Protein AF-A0A7C2UUU9-F1 (afdb_monomer)

Foldseek 3Di:
DQDPDDLVRLLVLLQVLLVLLLVQLLVDDDLLLVLDDPQLVVLLVVQLVLLVVVLVCVVVVNDDPVVSLVVNVPRPCLQVNLLLLLLLLQLQLLAPDDPPVLSSVLCSQLVVLSSVCSVPVDLVSLLVSLVSSCVSVVNGDSVSNSVLSVQQSVLQVVVVVVPGSLSVQQPDAADVVQLVSSLSSYDPPDPLSSSVSSLSSCLQDQDSSHRPSNNNCNSVLNQLVRQANQDPLLLLLSVQLSSLSNVVVDVVSVVVSCCLRPHAAAEAESVRSSVSSRVSLSPDSGSSSSSSSSNVCSVVVVPPCLVVGSSNVRRHRGDRYDYDPD

pLDDT: mean 90.89, std 9.15, range [35.12, 98.06]

Secondary structure (DSSP, 8-state):
------HHHHHHHHHHHHHHHHHHHHHPPPGGGGG--HHHHHHHHHHHHHHHHHHHHHHTTSS-HHHHHHHHHTSTTHHHHHHHHHHHHHHHHT-SS--HHHHHHHHHHTHHHHHHHHHS--HHHHHHHHHHHHHH-TTS-HHHHHHHHHHHHHHHHHHHTTT-HHHHHHH--SHHHHHHHHHTTS-SS-HHHHHHHHHHHHHHHSSTTS----HHHHHTTGGGG------HHHHHHHHHTTGGGGGTTSHHHHHHHHHHHHSSSEEEEHHHHHHHHHHHHTTSS-HHHHHHHHHHHHHHTSSSGGGGSTTHHHHTS--SEEEE--

Sequence (326 aa):
MPSTASVGELRSMGEEALRALTMHGRLVTEPVFKTLNNDLAGTVSRLKSFYVNFSERYRRGVVTFGEGLRDYLNINGVENLARYLTLTASILSSIEVVRVVKFYEAIDSVRDYMIQFMNNPTKDNGVKLAEAFVNNYPEAQFKHVNEAVKNYALSLRAVARRGGLAKELAVIRDYFNLENFIRGFMVPYSTGHRNKSVRIMIRWIAHESGAPLALKVMLRGQNRLYIPIGDMYTASAVIRSGAFLVLIDDDRVKSLYVNLTSRGNVELSYDEARVLAIKTIKRSSDPIAAEKGAYDVGFNCSLNRCVECPIGDYCSRFTSFTISLS

Radius of gyration: 20.88 Å; Cα contacts (8 Å, |Δi|>4): 509; chains: 1; bounding box: 48×50×53 Å

Mean predicted aligned error: 4.96 Å

Solvent-accessible surface area (backbone atoms only — not comparable to full-atom values): 16678 Å² total; per-residue (Å²): 118,79,77,85,67,49,73,68,54,43,27,51,52,3,48,49,30,42,47,48,26,25,58,49,14,51,71,51,72,61,70,76,63,75,48,46,54,72,67,48,43,52,25,37,55,50,37,36,55,47,47,58,56,46,52,54,37,40,75,69,67,74,44,55,72,68,58,49,50,52,56,55,73,65,40,71,50,44,51,59,43,43,50,49,56,49,48,54,34,10,46,54,21,45,36,91,81,76,55,67,69,56,50,49,53,20,49,40,77,34,37,67,46,52,53,54,22,75,76,47,67,42,73,68,44,33,46,52,36,23,51,53,36,26,75,56,34,72,92,43,53,51,70,43,32,32,50,12,44,49,43,32,41,54,40,49,58,63,34,52,78,76,64,29,59,38,51,58,42,26,67,35,62,43,62,68,61,44,48,56,56,53,47,60,32,36,54,84,58,58,68,65,43,32,51,47,28,44,51,52,45,44,50,41,26,43,31,77,64,37,35,54,42,23,44,35,22,45,77,66,59,40,46,66,72,54,73,60,83,30,47,74,34,24,16,48,29,28,53,14,25,37,20,46,29,59,46,47,88,41,66,70,43,43,50,49,52,49,41,56,56,72,48,64,77,38,81,38,45,42,68,59,41,19,52,48,26,33,58,39,31,59,71,45,95,43,23,58,27,20,43,46,16,20,32,51,47,20,63,75,36,69,75,88,36,28,88,77,30,99,48,37,98,24,47,67,71,44,72,47,59,46,77,39,90,113

Nearest PDB structures (foldseek):
  1p7m-assembly1_A  TM=4.801E-01  e=7.571E+00  Escherichia coli

Structure (mmCIF, N/CA/C/O backbone):
data_AF-A0A7C2UUU9-F1
#
_entry.id   AF-A0A7C2UUU9-F1
#
loop_
_a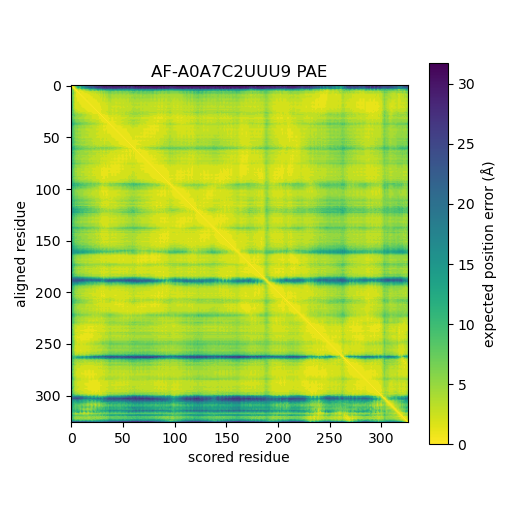tom_site.group_PDB
_atom_site.id
_atom_site.type_symbol
_atom_site.label_atom_id
_atom_site.label_alt_id
_atom_site.label_comp_id
_atom_site.label_asym_id
_atom_site.label_entity_id
_atom_site.label_seq_id
_atom_site.pdbx_PDB_ins_code
_atom_site.Cartn_x
_atom_site.Cartn_y
_atom_site.Cartn_z
_atom_site.occupancy
_atom_site.B_iso_or_equiv
_atom_site.auth_seq_id
_atom_site.auth_comp_id
_atom_site.auth_asym_id
_atom_site.auth_atom_id
_atom_site.pdbx_PDB_model_num
ATOM 1 N N . MET A 1 1 ? -25.737 -4.125 30.925 1.00 35.12 1 MET A N 1
ATOM 2 C CA . MET A 1 1 ? -25.275 -5.223 31.804 1.00 35.12 1 MET A CA 1
ATOM 3 C C . MET A 1 1 ? -23.797 -5.424 31.517 1.00 35.12 1 MET A C 1
ATOM 5 O O . MET A 1 1 ? -23.482 -5.551 30.338 1.00 35.12 1 MET A O 1
ATOM 9 N N . PRO A 1 2 ? -22.889 -5.378 32.508 1.00 47.66 2 PRO A N 1
ATOM 10 C CA . PRO A 1 2 ? -21.488 -5.692 32.247 1.00 47.66 2 PRO A CA 1
ATOM 11 C C . PRO A 1 2 ? -21.425 -7.159 31.816 1.00 47.66 2 PRO A C 1
ATOM 13 O O . PRO A 1 2 ? -22.022 -8.018 32.464 1.00 47.66 2 PRO A O 1
ATOM 16 N N . SER A 1 3 ? -20.813 -7.431 30.666 1.00 54.44 3 SER A N 1
ATOM 17 C CA . SER A 1 3 ? -20.797 -8.785 30.116 1.00 54.44 3 SER A CA 1
ATOM 18 C C . SER A 1 3 ? -19.994 -9.705 31.040 1.00 54.44 3 SER A C 1
ATOM 20 O O . SER A 1 3 ? -18.884 -9.370 31.448 1.00 54.44 3 SER A O 1
ATOM 22 N N . THR A 1 4 ? -20.566 -10.865 31.351 1.00 67.31 4 THR A N 1
ATOM 23 C CA . THR A 1 4 ? -19.971 -11.948 32.150 1.00 67.31 4 THR A CA 1
ATOM 24 C C . THR A 1 4 ? -18.904 -12.737 31.388 1.00 67.31 4 THR A C 1
ATOM 26 O O . THR A 1 4 ? -18.479 -13.787 31.861 1.00 67.31 4 THR A O 1
ATOM 29 N N . ALA A 1 5 ? -18.496 -12.271 30.203 1.00 79.00 5 ALA A N 1
ATOM 30 C CA . ALA A 1 5 ? -17.510 -12.951 29.382 1.00 79.00 5 ALA A CA 1
ATOM 31 C C . ALA A 1 5 ? -16.152 -12.988 30.093 1.00 79.00 5 ALA A C 1
ATOM 33 O O . ALA A 1 5 ? -15.599 -11.966 30.509 1.00 79.00 5 ALA A O 1
ATOM 34 N N . SER A 1 6 ? -15.605 -14.188 30.203 1.00 89.31 6 SER A N 1
ATOM 35 C CA . SER A 1 6 ? -14.239 -14.429 30.635 1.00 89.31 6 SER A CA 1
ATOM 36 C C . SER A 1 6 ? -13.235 -13.763 29.687 1.00 89.31 6 SER A C 1
ATOM 38 O O . SER A 1 6 ? -13.501 -13.519 28.508 1.00 89.31 6 SER A O 1
ATOM 40 N N . VAL A 1 7 ? -12.018 -13.527 30.182 1.00 89.56 7 VAL A N 1
ATOM 41 C CA . VAL A 1 7 ? -10.903 -13.012 29.364 1.00 89.56 7 VAL A CA 1
ATOM 42 C C . VAL A 1 7 ? -10.659 -13.893 28.129 1.00 89.56 7 VAL A C 1
ATOM 44 O O . VAL A 1 7 ? -10.339 -13.379 27.059 1.00 89.56 7 VAL A O 1
ATOM 47 N N . GLY A 1 8 ? -10.840 -15.213 28.259 1.00 92.31 8 GLY A N 1
ATOM 48 C CA . GLY A 1 8 ? -10.712 -16.159 27.148 1.00 92.31 8 GLY A CA 1
ATOM 49 C C . GLY A 1 8 ? -11.752 -15.933 26.050 1.00 92.31 8 GLY A C 1
ATOM 50 O O . GLY A 1 8 ? -11.388 -15.851 24.878 1.00 92.31 8 GLY A O 1
ATOM 51 N N . GLU A 1 9 ? -13.020 -15.759 26.425 1.00 93.06 9 GLU A N 1
ATOM 52 C CA . GLU A 1 9 ? -14.110 -15.484 25.479 1.00 93.06 9 GLU A CA 1
ATOM 53 C C . GLU A 1 9 ? -13.911 -14.140 24.770 1.00 93.06 9 GLU A C 1
ATOM 55 O O . GLU A 1 9 ? -14.007 -14.066 23.545 1.00 93.06 9 GLU A O 1
ATOM 60 N N . LEU A 1 10 ? -13.536 -13.092 25.513 1.00 93.56 10 LEU A N 1
ATOM 61 C CA . LEU A 1 10 ? -13.238 -11.777 24.938 1.00 93.56 10 LEU A CA 1
ATOM 62 C C . LEU A 1 10 ? -12.085 -11.834 23.932 1.00 93.56 10 LEU A C 1
ATOM 64 O O . LEU A 1 10 ? -12.176 -11.239 22.855 1.00 93.56 10 LEU A O 1
ATOM 68 N N . ARG A 1 11 ? -11.016 -12.576 24.247 1.00 95.88 11 ARG A N 1
ATOM 69 C CA . ARG A 1 11 ? -9.895 -12.764 23.321 1.00 95.88 11 ARG A CA 1
ATOM 70 C C . ARG A 1 11 ? -10.347 -13.476 22.048 1.00 95.88 11 ARG A C 1
ATOM 72 O O . ARG A 1 11 ? -10.043 -12.986 20.964 1.00 95.88 11 ARG A O 1
ATOM 79 N N . SER A 1 12 ? -11.111 -14.564 22.174 1.00 95.06 12 SER A N 1
ATOM 80 C CA . SER A 1 12 ? -11.651 -15.311 21.026 1.00 95.06 12 SER A CA 1
ATOM 81 C C . SER A 1 12 ? -12.491 -14.411 20.117 1.00 95.06 12 SER A C 1
ATOM 83 O O . SER A 1 12 ? -12.289 -14.381 18.906 1.00 95.06 12 SER A O 1
ATOM 85 N N . MET A 1 13 ? -13.366 -13.587 20.701 1.00 92.62 13 MET A N 1
ATOM 86 C CA . MET A 1 13 ? -14.159 -12.599 19.962 1.00 92.62 13 MET A CA 1
ATOM 87 C C . MET A 1 13 ? -13.278 -11.602 19.192 1.00 92.62 13 MET A C 1
ATOM 89 O O . MET A 1 13 ? -13.573 -11.269 18.043 1.00 92.62 13 MET A O 1
ATOM 93 N N . GLY A 1 14 ? -12.195 -11.121 19.811 1.00 95.56 14 GLY A N 1
ATOM 94 C CA . GLY A 1 14 ? -11.235 -10.230 19.160 1.00 95.56 14 GLY A CA 1
ATOM 95 C 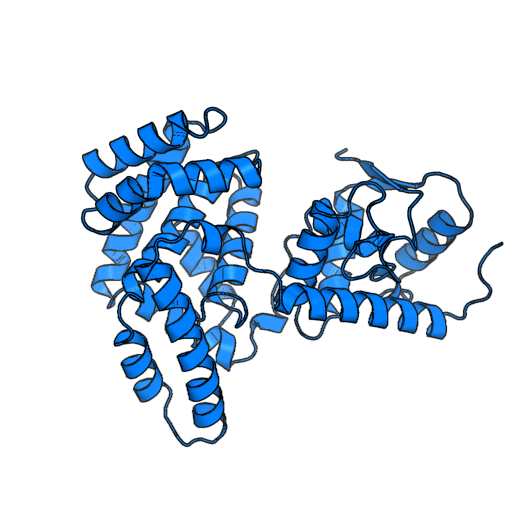C . GLY A 1 14 ? -10.473 -10.901 18.015 1.00 95.56 14 GLY A C 1
ATOM 96 O O . GLY A 1 14 ? -10.286 -10.297 16.957 1.00 95.56 14 GLY A O 1
ATOM 97 N N . GLU A 1 15 ? -10.067 -12.159 18.192 1.00 96.31 15 GLU A N 1
ATOM 98 C CA . GLU A 1 15 ? -9.391 -12.959 17.164 1.00 96.31 15 GLU A CA 1
ATOM 99 C C . GLU A 1 15 ? -10.291 -13.226 15.953 1.00 96.31 15 GLU A C 1
ATOM 101 O O . GLU A 1 15 ? -9.837 -13.123 14.811 1.00 96.31 15 GLU A O 1
ATOM 106 N N . GLU A 1 16 ? -11.569 -13.519 16.184 1.00 95.50 16 GLU A N 1
ATOM 107 C CA . GLU A 1 16 ? -12.566 -13.687 15.129 1.00 95.50 16 GLU A CA 1
ATOM 108 C C . GLU A 1 16 ? -12.791 -12.396 14.336 1.00 95.50 16 GLU A C 1
ATOM 110 O O . GLU A 1 16 ? -12.707 -12.409 13.106 1.00 95.50 16 GLU A O 1
ATOM 115 N N . ALA A 1 17 ? -12.994 -11.266 15.023 1.00 95.06 17 ALA A N 1
ATOM 116 C CA . ALA A 1 17 ? -13.154 -9.963 14.379 1.00 95.06 17 ALA A CA 1
ATOM 117 C C . ALA A 1 17 ? -11.915 -9.590 13.546 1.00 95.06 17 ALA A C 1
ATOM 119 O O . ALA A 1 17 ? -12.023 -9.155 12.396 1.00 95.06 17 ALA A O 1
ATOM 120 N N . LEU A 1 18 ? -10.715 -9.817 14.090 1.00 96.81 18 LEU A N 1
ATOM 121 C CA . LEU A 1 18 ? -9.461 -9.581 13.379 1.00 96.81 18 LEU A CA 1
ATOM 122 C C . LEU A 1 18 ? -9.307 -10.505 12.163 1.00 96.81 18 LEU A C 1
ATOM 124 O O . LEU A 1 18 ? -8.827 -10.072 11.109 1.00 96.81 18 LEU A O 1
ATOM 128 N N . ARG A 1 19 ? -9.735 -11.768 12.269 1.00 96.56 19 ARG A N 1
ATOM 129 C CA . ARG A 1 19 ? -9.758 -12.709 11.143 1.00 96.56 19 ARG A CA 1
ATOM 130 C C . ARG A 1 19 ? -10.728 -12.245 10.059 1.00 96.56 19 ARG A C 1
ATOM 132 O O . ARG A 1 19 ? -10.344 -12.257 8.892 1.00 96.56 19 ARG A O 1
ATOM 139 N N . ALA A 1 20 ? -11.926 -11.791 10.424 1.00 94.88 20 ALA A N 1
ATOM 140 C CA . ALA A 1 20 ? -12.913 -11.255 9.487 1.00 94.88 20 ALA A CA 1
ATOM 141 C C . ALA A 1 20 ? -12.360 -10.045 8.714 1.00 94.88 20 ALA A C 1
ATOM 143 O O . ALA A 1 20 ? -12.389 -10.034 7.482 1.00 94.88 20 ALA A O 1
ATOM 144 N N . LEU A 1 21 ? -11.740 -9.088 9.417 1.00 95.81 21 LEU A N 1
ATOM 145 C CA . LEU A 1 21 ? -11.036 -7.956 8.800 1.00 95.81 21 LEU A CA 1
ATOM 146 C C . LEU A 1 21 ? -9.934 -8.414 7.835 1.00 95.81 21 LEU A C 1
ATOM 148 O O . LEU A 1 21 ? -9.824 -7.907 6.719 1.00 95.81 21 LEU A O 1
ATOM 152 N N . THR A 1 22 ? -9.136 -9.401 8.244 1.00 96.44 22 THR A N 1
ATOM 153 C CA . THR A 1 22 ? -8.050 -9.952 7.420 1.00 96.44 22 THR A CA 1
ATOM 154 C C . THR A 1 22 ? -8.585 -10.600 6.142 1.00 96.44 22 THR A C 1
ATOM 156 O O . THR A 1 22 ? -8.060 -10.345 5.060 1.00 96.44 22 THR A O 1
ATOM 159 N N . MET A 1 23 ? -9.633 -11.423 6.244 1.00 94.94 23 MET A N 1
ATOM 160 C CA . MET A 1 23 ? -10.249 -12.087 5.090 1.00 94.94 23 MET A CA 1
ATOM 161 C C . MET A 1 23 ? -10.846 -11.071 4.117 1.00 94.94 23 MET A C 1
ATOM 163 O O . MET A 1 23 ? -10.568 -11.151 2.921 1.00 94.94 23 MET A O 1
ATOM 167 N N . HIS A 1 24 ? -11.578 -10.073 4.624 1.00 94.38 24 HIS A N 1
ATOM 168 C CA . HIS A 1 24 ? -12.128 -8.995 3.798 1.00 94.38 24 HIS A CA 1
ATOM 169 C C . HIS A 1 24 ? -11.026 -8.229 3.058 1.00 94.38 24 HIS A C 1
ATOM 171 O O . HIS A 1 24 ? -11.071 -8.063 1.840 1.00 94.38 24 HIS A O 1
ATOM 177 N N . GLY A 1 25 ? -9.957 -7.834 3.753 1.00 94.69 25 GLY A N 1
ATOM 178 C CA . GLY A 1 25 ? -8.872 -7.055 3.150 1.00 94.69 25 GLY A CA 1
ATOM 179 C C . GLY A 1 25 ? -8.064 -7.769 2.057 1.00 94.69 25 GLY A C 1
ATOM 180 O O . GLY A 1 25 ? -7.391 -7.105 1.251 1.00 94.69 25 GLY A O 1
ATOM 181 N N . ARG A 1 26 ? -8.148 -9.105 1.968 1.00 93.06 26 ARG A N 1
ATOM 182 C CA . ARG A 1 26 ? -7.619 -9.870 0.824 1.00 93.06 26 ARG A CA 1
ATOM 183 C C . ARG A 1 26 ? -8.408 -9.615 -0.460 1.00 93.06 26 ARG A C 1
ATOM 185 O O . ARG A 1 26 ? -7.805 -9.632 -1.530 1.00 93.06 26 ARG A O 1
ATOM 192 N N . LEU A 1 27 ? -9.706 -9.337 -0.344 1.00 92.31 27 LEU A N 1
ATOM 193 C CA . LEU A 1 27 ? -10.620 -9.068 -1.458 1.00 92.31 27 LEU A CA 1
ATOM 194 C C . LEU A 1 27 ? -10.619 -7.589 -1.870 1.00 92.31 27 LEU A C 1
ATOM 196 O O . LEU A 1 27 ? -10.842 -7.263 -3.036 1.00 92.31 27 LEU A O 1
ATOM 200 N N . VAL A 1 28 ? -10.329 -6.687 -0.928 1.00 91.88 28 VAL A N 1
ATOM 201 C CA . VAL A 1 28 ? -10.306 -5.240 -1.178 1.00 91.88 28 VAL A CA 1
ATOM 202 C C . VAL A 1 28 ? -9.265 -4.885 -2.241 1.00 91.88 28 VAL A C 1
ATOM 204 O O . VAL A 1 28 ? -8.071 -5.169 -2.102 1.00 91.88 28 VAL A O 1
ATOM 207 N N . THR A 1 29 ? -9.706 -4.189 -3.285 1.00 91.38 29 THR A N 1
ATOM 208 C CA . THR A 1 29 ? -8.818 -3.600 -4.292 1.00 91.38 29 THR A CA 1
ATOM 209 C C . THR A 1 29 ? -8.430 -2.188 -3.871 1.00 91.38 29 THR A C 1
ATOM 211 O O . THR A 1 29 ? -9.297 -1.351 -3.631 1.00 91.38 29 THR A O 1
ATOM 214 N N . GLU A 1 30 ? -7.125 -1.917 -3.795 1.00 92.56 30 GLU A N 1
ATOM 215 C CA . GLU A 1 30 ? -6.619 -0.574 -3.485 1.00 92.56 30 GLU A CA 1
ATOM 216 C C . GLU A 1 30 ? -7.073 0.430 -4.552 1.00 92.56 30 GLU A C 1
ATOM 218 O O . GLU A 1 30 ? -6.995 0.111 -5.743 1.00 92.56 30 GLU A O 1
ATOM 223 N N . PRO A 1 31 ? -7.484 1.653 -4.172 1.00 92.44 31 PRO A N 1
ATOM 224 C CA . PRO A 1 31 ? -8.012 2.621 -5.131 1.00 92.44 31 PRO A CA 1
ATOM 225 C C . PRO A 1 31 ? -7.045 2.972 -6.272 1.00 92.44 31 PRO A C 1
ATOM 227 O O . PRO A 1 31 ? -7.497 3.185 -7.391 1.00 92.44 31 PRO A O 1
ATOM 230 N N . VAL A 1 32 ? -5.725 2.942 -6.033 1.00 95.12 32 VAL A N 1
ATOM 231 C CA . VAL A 1 32 ? -4.705 3.185 -7.073 1.00 95.12 32 VAL A CA 1
ATOM 232 C C . VAL A 1 32 ? -4.828 2.237 -8.267 1.00 95.12 32 VAL A C 1
ATOM 234 O O . VAL A 1 32 ? -4.480 2.594 -9.384 1.00 95.12 32 VAL A O 1
ATOM 237 N N . PHE A 1 33 ? -5.325 1.014 -8.063 1.00 95.50 33 PHE A N 1
ATOM 238 C CA . PHE A 1 33 ? -5.465 0.057 -9.159 1.00 95.50 33 PHE A CA 1
ATOM 239 C C . PHE A 1 33 ? -6.680 0.357 -10.041 1.00 95.50 33 PHE A C 1
ATOM 241 O O . PHE A 1 33 ? -6.735 -0.129 -11.166 1.00 95.50 33 PHE A O 1
ATOM 248 N N . LYS A 1 34 ? -7.625 1.178 -9.562 1.00 93.56 34 LYS A N 1
ATOM 249 C CA . LYS A 1 34 ? -8.785 1.636 -10.339 1.00 93.56 34 LYS A CA 1
ATOM 250 C C . LYS A 1 34 ? -8.440 2.783 -11.292 1.00 93.56 34 LYS A C 1
ATOM 252 O O . LYS A 1 34 ? -9.201 3.026 -12.215 1.00 93.56 34 LYS A O 1
ATOM 257 N N . THR A 1 35 ? -7.302 3.451 -11.091 1.00 94.38 35 THR A N 1
ATOM 258 C CA . THR A 1 35 ? -6.826 4.551 -11.949 1.00 94.38 35 THR A CA 1
ATOM 259 C C . THR A 1 35 ? -5.900 4.064 -13.068 1.00 94.38 35 THR A C 1
ATOM 261 O O . THR A 1 35 ? -5.357 4.862 -13.830 1.00 94.38 35 THR A O 1
ATOM 264 N N . LEU A 1 36 ? -5.654 2.753 -13.162 1.00 94.31 36 LEU A N 1
ATOM 265 C CA . LEU A 1 36 ? -4.814 2.172 -14.206 1.00 94.31 36 LEU A CA 1
ATOM 266 C C . LEU A 1 36 ? -5.563 2.118 -15.538 1.00 94.31 36 LEU A C 1
ATOM 268 O O . LEU A 1 36 ? -6.742 1.779 -15.585 1.00 94.31 36 LEU A O 1
ATOM 272 N N . ASN A 1 37 ? -4.851 2.367 -16.639 1.00 92.81 37 ASN A N 1
ATOM 273 C CA . ASN A 1 37 ? -5.372 2.036 -17.963 1.00 92.81 37 ASN A CA 1
ATOM 274 C C . ASN A 1 37 ? -5.427 0.506 -18.157 1.00 92.81 37 ASN A C 1
ATOM 276 O O . ASN A 1 37 ? -4.817 -0.256 -17.398 1.00 92.81 37 ASN A O 1
ATOM 280 N N . ASN A 1 38 ? -6.121 0.052 -19.204 1.00 92.94 38 ASN A N 1
ATOM 281 C CA . ASN A 1 38 ? -6.319 -1.377 -19.479 1.00 92.94 38 ASN A CA 1
ATOM 282 C C . ASN A 1 38 ? -4.998 -2.165 -19.565 1.00 92.94 38 ASN A C 1
ATOM 284 O O . ASN A 1 38 ? -4.915 -3.285 -19.060 1.00 92.94 38 ASN A O 1
ATOM 288 N N . ASP A 1 39 ? -3.946 -1.570 -20.132 1.00 93.75 39 ASP A N 1
ATOM 289 C CA . ASP A 1 39 ? -2.639 -2.220 -20.273 1.00 93.75 39 ASP A CA 1
ATOM 290 C C . ASP A 1 39 ? -1.953 -2.465 -18.922 1.00 93.75 39 ASP A C 1
ATOM 292 O O . ASP A 1 39 ? -1.453 -3.566 -18.650 1.00 93.75 39 ASP A O 1
ATOM 296 N N . LEU A 1 40 ? -1.933 -1.456 -18.044 1.00 95.19 40 LEU A N 1
ATOM 297 C CA . LEU A 1 40 ? -1.352 -1.578 -16.707 1.00 95.19 40 LEU A CA 1
ATOM 298 C C . LEU A 1 40 ? -2.223 -2.445 -15.793 1.00 95.19 40 LEU A C 1
ATOM 300 O O . LEU A 1 40 ? -1.682 -3.249 -15.033 1.00 95.19 40 LEU A O 1
ATOM 304 N N . ALA A 1 41 ? -3.550 -2.365 -15.907 1.00 95.56 41 ALA A N 1
ATOM 305 C CA . ALA A 1 41 ? -4.463 -3.262 -15.204 1.00 95.56 41 ALA A CA 1
ATOM 306 C C . ALA A 1 41 ? -4.227 -4.730 -15.613 1.00 95.56 41 ALA A C 1
ATOM 308 O O . ALA A 1 41 ? -4.071 -5.604 -14.757 1.00 95.56 41 ALA A O 1
ATOM 309 N N . GLY A 1 42 ? -4.078 -4.999 -16.916 1.00 96.94 42 GLY A N 1
ATOM 310 C CA . GLY A 1 42 ? -3.695 -6.316 -17.430 1.00 96.94 42 GLY A CA 1
ATOM 311 C C . GLY A 1 42 ? -2.319 -6.773 -16.930 1.00 96.94 42 GLY A C 1
ATOM 312 O O . GLY A 1 42 ? -2.120 -7.953 -16.634 1.00 96.94 42 GLY A O 1
ATOM 313 N N . THR A 1 43 ? -1.379 -5.841 -16.758 1.00 97.62 43 THR A N 1
ATOM 314 C CA . THR A 1 43 ? -0.057 -6.117 -16.172 1.00 97.62 43 THR A CA 1
ATOM 315 C C . THR A 1 43 ? -0.163 -6.584 -14.719 1.00 97.62 43 THR A C 1
ATOM 317 O O . THR A 1 43 ? 0.492 -7.561 -14.356 1.00 97.62 43 THR A O 1
ATOM 320 N N . VAL A 1 44 ? -1.016 -5.959 -13.898 1.00 97.44 44 VAL A N 1
ATOM 321 C CA . VAL A 1 44 ? -1.266 -6.399 -12.511 1.00 97.44 44 VAL A CA 1
ATOM 322 C C . VAL A 1 44 ? -1.766 -7.847 -12.481 1.00 97.44 44 VAL A C 1
ATOM 324 O O . VAL A 1 44 ? -1.236 -8.661 -11.724 1.00 97.44 44 VAL A O 1
ATOM 327 N N . SER A 1 45 ? -2.733 -8.202 -13.332 1.00 96.06 45 SER A N 1
ATOM 328 C CA . SER A 1 45 ? -3.273 -9.570 -13.407 1.00 96.06 45 SER A CA 1
ATOM 329 C C . SER A 1 45 ? -2.216 -10.603 -13.815 1.00 96.06 45 SER A C 1
ATOM 331 O O . SER A 1 45 ? -2.136 -11.684 -13.220 1.00 96.06 45 SER A O 1
ATOM 333 N N . ARG A 1 46 ? -1.351 -10.258 -14.781 1.00 97.00 46 ARG A N 1
ATOM 334 C CA . ARG A 1 46 ? -0.209 -11.099 -15.179 1.00 97.00 46 ARG A CA 1
ATOM 335 C C . ARG A 1 46 ? 0.775 -11.295 -14.027 1.00 97.00 46 ARG A C 1
ATOM 337 O O . ARG A 1 46 ? 1.188 -12.423 -13.776 1.00 97.00 46 ARG A O 1
ATOM 344 N N . LEU A 1 47 ? 1.102 -10.232 -13.290 1.00 97.62 47 LEU A N 1
ATOM 345 C CA . LEU A 1 47 ? 2.013 -10.292 -12.143 1.00 97.62 47 LEU A CA 1
ATOM 346 C C . LEU A 1 47 ? 1.473 -11.140 -10.993 1.00 97.62 47 LEU A C 1
ATOM 348 O O . LEU A 1 47 ? 2.229 -11.910 -10.405 1.00 97.62 47 LEU A O 1
ATOM 352 N N . LYS A 1 48 ? 0.176 -11.033 -10.684 1.00 96.06 48 LYS A N 1
ATOM 353 C CA . LYS A 1 48 ? -0.477 -11.888 -9.681 1.00 96.06 48 LYS A CA 1
ATOM 354 C C . LYS A 1 48 ? -0.363 -13.363 -10.060 1.00 96.06 48 LYS A C 1
ATOM 356 O O . LYS A 1 48 ? 0.104 -14.167 -9.257 1.00 96.06 48 LYS A O 1
ATOM 361 N N . SER A 1 49 ? -0.719 -13.694 -11.301 1.00 96.06 49 SER A N 1
ATOM 362 C CA . SER A 1 49 ? -0.654 -15.066 -11.824 1.00 96.06 49 SER A CA 1
ATOM 363 C C . SER A 1 49 ? 0.777 -15.610 -11.810 1.00 96.06 49 SER A C 1
ATOM 365 O O . SER A 1 49 ? 1.023 -16.720 -11.336 1.00 96.06 49 SER A O 1
ATOM 367 N N . PHE A 1 50 ? 1.733 -14.792 -12.259 1.00 97.62 50 PHE A N 1
ATOM 368 C CA . PHE A 1 50 ? 3.156 -15.102 -12.195 1.00 97.62 50 PHE A CA 1
ATOM 369 C C . PHE A 1 50 ? 3.607 -15.380 -10.758 1.00 97.62 50 PHE A C 1
ATOM 371 O O . PHE A 1 50 ? 4.206 -16.420 -10.506 1.00 97.62 50 PHE A O 1
ATOM 378 N N . TYR A 1 51 ? 3.308 -14.487 -9.810 1.00 97.06 51 TYR A N 1
ATOM 379 C CA . TYR A 1 51 ? 3.787 -14.608 -8.434 1.00 97.06 51 TYR A CA 1
ATOM 380 C C . TYR A 1 51 ? 3.265 -15.872 -7.745 1.00 97.06 51 TYR A C 1
ATOM 382 O O . TYR A 1 51 ? 4.033 -16.552 -7.061 1.00 97.06 51 TYR A O 1
ATOM 390 N N . VAL A 1 52 ? 1.991 -16.222 -7.946 1.00 95.19 52 VAL A N 1
ATOM 391 C CA . VAL A 1 52 ? 1.411 -17.457 -7.395 1.00 95.19 52 VAL A CA 1
ATOM 392 C C . VAL A 1 52 ? 2.189 -18.677 -7.898 1.00 95.19 52 VAL A C 1
ATOM 394 O O . VAL A 1 52 ? 2.718 -19.433 -7.083 1.00 95.19 52 VAL A O 1
ATOM 397 N N . ASN A 1 53 ? 2.364 -18.812 -9.218 1.00 95.94 53 ASN A N 1
ATOM 398 C CA . ASN A 1 53 ? 3.092 -19.938 -9.810 1.00 95.94 53 ASN A CA 1
ATOM 399 C C . ASN A 1 53 ? 4.576 -19.963 -9.403 1.00 95.94 53 ASN A C 1
ATOM 401 O O . ASN A 1 53 ? 5.107 -20.995 -8.986 1.00 95.94 53 ASN A O 1
ATOM 405 N N . PHE A 1 54 ? 5.247 -18.814 -9.495 1.00 97.25 54 PHE A N 1
ATOM 406 C CA . PHE A 1 54 ? 6.661 -18.679 -9.173 1.00 97.25 54 PHE A CA 1
ATOM 407 C C . PHE A 1 54 ? 6.933 -18.991 -7.702 1.00 97.25 54 PHE A C 1
ATOM 409 O O . PHE A 1 54 ? 7.839 -19.766 -7.404 1.00 97.25 54 PHE A O 1
ATOM 416 N N . SER A 1 55 ? 6.147 -18.435 -6.775 1.00 96.31 55 SER A N 1
ATOM 417 C CA . SER A 1 55 ? 6.364 -18.634 -5.339 1.00 96.31 55 SER A CA 1
ATOM 418 C C . SER A 1 55 ? 6.207 -20.098 -4.923 1.00 96.31 55 SER A C 1
ATOM 420 O O . SER A 1 55 ? 6.977 -20.581 -4.094 1.00 96.31 55 SER A O 1
ATOM 422 N N . GLU A 1 56 ? 5.267 -20.831 -5.522 1.00 96.00 56 GLU A N 1
ATOM 423 C CA . GLU A 1 56 ? 5.090 -22.262 -5.283 1.00 96.00 56 GLU A CA 1
ATOM 424 C C . GLU A 1 56 ? 6.285 -23.076 -5.792 1.00 96.00 56 GLU A C 1
ATOM 426 O O . GLU A 1 56 ? 6.882 -23.846 -5.035 1.00 96.00 56 GLU A O 1
ATOM 431 N N . ARG A 1 57 ? 6.684 -22.870 -7.053 1.00 97.06 57 ARG A N 1
ATOM 432 C CA . ARG A 1 57 ? 7.828 -23.571 -7.655 1.00 97.06 57 ARG A CA 1
ATOM 433 C C . ARG A 1 57 ? 9.136 -23.249 -6.934 1.00 97.06 57 ARG A C 1
ATOM 435 O O . ARG A 1 57 ? 9.939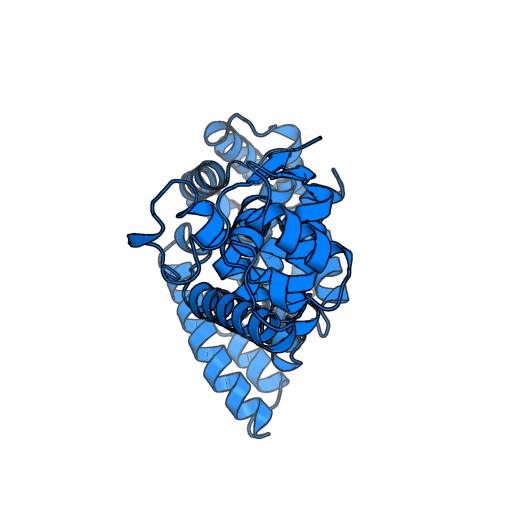 -24.151 -6.706 1.00 97.06 57 ARG A O 1
ATOM 442 N N . TYR A 1 58 ? 9.326 -21.994 -6.529 1.00 96.88 58 TYR A N 1
ATOM 443 C CA . TYR A 1 58 ? 10.494 -21.544 -5.773 1.00 96.88 58 TYR A CA 1
ATOM 444 C C . TYR A 1 58 ? 10.579 -22.232 -4.405 1.00 96.88 58 TYR A C 1
ATOM 446 O O . TYR A 1 58 ? 11.631 -22.754 -4.046 1.00 96.88 58 TYR A O 1
ATOM 454 N N . ARG A 1 59 ? 9.466 -22.311 -3.657 1.00 94.88 59 ARG A N 1
ATOM 455 C CA . ARG A 1 59 ? 9.421 -23.016 -2.360 1.00 94.88 59 ARG A CA 1
ATOM 456 C C . ARG A 1 59 ? 9.713 -24.512 -2.489 1.00 94.88 59 ARG A C 1
ATOM 458 O O . ARG A 1 59 ? 10.289 -25.087 -1.574 1.00 94.88 59 ARG A O 1
ATOM 465 N N . ARG A 1 60 ? 9.341 -25.129 -3.615 1.00 95.94 60 ARG A N 1
ATOM 466 C CA . ARG A 1 60 ? 9.634 -26.539 -3.929 1.00 95.94 60 ARG A CA 1
ATOM 467 C C . ARG A 1 60 ? 11.050 -26.769 -4.477 1.00 95.94 60 ARG A C 1
ATOM 469 O O . ARG A 1 60 ? 11.384 -27.902 -4.797 1.00 95.94 60 ARG A O 1
ATOM 476 N N . GLY A 1 61 ? 11.865 -25.721 -4.631 1.00 94.75 61 GLY A N 1
ATOM 477 C CA . GLY A 1 61 ? 13.213 -25.822 -5.203 1.00 94.75 61 GLY A CA 1
ATOM 478 C C . GLY A 1 61 ? 13.244 -26.127 -6.706 1.00 94.75 61 GLY A C 1
ATOM 479 O O . GLY A 1 61 ? 14.293 -26.474 -7.233 1.00 94.75 61 GLY A O 1
ATOM 480 N N . VAL A 1 62 ? 12.109 -25.996 -7.401 1.00 96.50 62 VAL A N 1
ATOM 481 C CA . VAL A 1 62 ? 11.966 -26.308 -8.837 1.00 96.50 62 VAL A CA 1
ATOM 482 C C . VAL A 1 62 ? 12.544 -25.201 -9.720 1.00 96.50 62 VAL A C 1
ATOM 484 O O . VAL A 1 62 ? 12.913 -25.452 -10.862 1.00 96.50 62 VAL A O 1
ATOM 487 N N . VAL A 1 63 ? 12.591 -23.968 -9.212 1.00 96.88 63 VAL A N 1
ATOM 488 C CA . VAL A 1 63 ? 13.168 -22.807 -9.901 1.00 96.88 63 VAL A CA 1
ATOM 489 C C . VAL A 1 63 ? 14.010 -21.990 -8.937 1.00 96.88 63 VAL A C 1
ATOM 491 O O . VAL A 1 63 ? 13.682 -21.846 -7.756 1.00 96.88 63 VAL A O 1
ATOM 494 N N . THR A 1 64 ? 15.080 -21.402 -9.452 1.00 97.56 64 THR A N 1
ATOM 495 C CA . THR A 1 64 ? 15.901 -20.437 -8.727 1.00 97.56 64 THR A CA 1
ATOM 496 C C . THR A 1 64 ? 15.240 -19.058 -8.713 1.00 97.56 64 THR A C 1
ATOM 498 O O . THR A 1 64 ? 14.394 -18.719 -9.543 1.00 97.56 64 THR A O 1
ATOM 501 N N . PHE A 1 65 ? 15.676 -18.195 -7.790 1.00 97.19 65 PHE A N 1
ATOM 502 C CA . PHE A 1 65 ? 15.244 -16.795 -7.807 1.00 97.19 65 PHE A CA 1
ATOM 503 C C . PHE A 1 65 ? 15.696 -16.068 -9.085 1.00 97.19 65 PHE A C 1
ATOM 505 O O . PHE A 1 65 ? 15.003 -15.173 -9.554 1.00 97.19 65 PHE A O 1
ATOM 512 N N . GLY A 1 66 ? 16.860 -16.428 -9.640 1.00 97.62 66 GLY A N 1
ATOM 513 C CA . GLY A 1 66 ? 17.396 -15.796 -10.848 1.00 97.62 66 GLY A CA 1
ATOM 514 C C . GLY A 1 66 ? 16.537 -16.063 -12.084 1.00 97.62 66 GLY A C 1
ATOM 515 O O . GLY A 1 66 ? 16.284 -15.137 -12.852 1.00 97.62 66 GLY A O 1
ATOM 516 N N . GLU A 1 67 ? 16.052 -17.296 -12.241 1.00 97.12 67 GLU A N 1
ATOM 517 C CA . GLU A 1 67 ? 15.109 -17.669 -13.305 1.00 97.12 67 GLU A CA 1
ATOM 518 C C . GLU A 1 67 ? 13.786 -16.920 -13.145 1.00 97.12 67 GLU A C 1
ATOM 520 O O . GLU A 1 67 ? 13.368 -16.220 -14.062 1.00 97.12 67 GLU A O 1
ATOM 525 N N . GLY A 1 68 ? 13.196 -16.943 -11.945 1.00 97.38 68 GLY A N 1
ATOM 526 C CA . GLY A 1 68 ? 11.959 -16.206 -11.686 1.00 97.38 68 GLY A CA 1
ATOM 527 C C . GLY A 1 68 ? 12.093 -14.696 -11.877 1.00 97.38 68 GLY A C 1
ATOM 528 O O . GLY A 1 68 ? 11.190 -14.062 -12.411 1.00 97.38 68 GLY A O 1
ATOM 529 N N . LEU A 1 69 ? 13.229 -14.097 -11.500 1.00 97.81 69 LEU A N 1
ATOM 530 C CA . LEU A 1 69 ? 13.480 -12.676 -11.749 1.00 97.81 69 LEU A CA 1
ATOM 531 C C . LEU A 1 69 ? 13.511 -12.370 -13.251 1.00 97.81 69 LEU A C 1
ATOM 533 O O . LEU A 1 69 ? 12.990 -11.339 -13.665 1.00 97.81 69 LEU A O 1
ATOM 537 N N . ARG A 1 70 ? 14.113 -13.242 -14.065 1.00 97.56 70 ARG A N 1
ATOM 538 C CA . ARG A 1 70 ? 14.150 -13.068 -15.522 1.00 97.56 70 ARG A CA 1
ATOM 539 C C . ARG A 1 70 ? 12.742 -13.118 -16.113 1.00 97.56 70 ARG A C 1
ATOM 541 O O . ARG A 1 70 ? 12.381 -12.221 -16.867 1.00 97.56 70 ARG A O 1
ATOM 548 N N . ASP A 1 71 ? 11.946 -14.105 -15.714 1.00 97.50 71 ASP A N 1
ATOM 549 C CA . ASP A 1 71 ? 10.560 -14.259 -16.167 1.00 97.50 71 ASP A CA 1
ATOM 550 C C . ASP A 1 71 ? 9.693 -13.067 -15.744 1.00 97.50 71 ASP A C 1
ATOM 552 O O . ASP A 1 71 ? 8.955 -12.515 -16.557 1.00 97.50 71 ASP A O 1
ATOM 556 N N . TYR A 1 72 ? 9.848 -12.606 -14.500 1.00 98.06 72 TYR A N 1
ATOM 557 C CA . TYR A 1 72 ? 9.192 -11.406 -13.984 1.00 98.06 72 TYR A CA 1
ATOM 558 C C . TYR 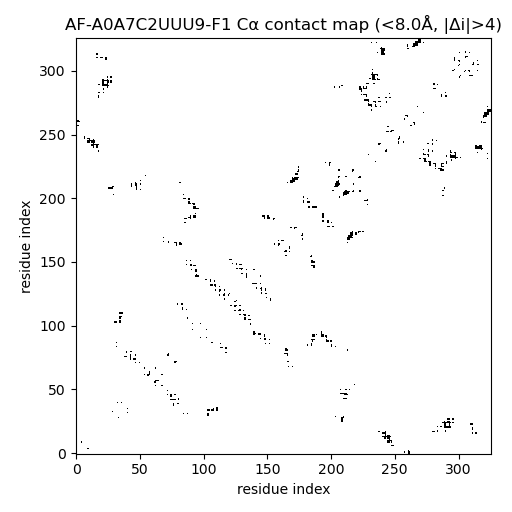A 1 72 ? 9.511 -10.160 -14.817 1.00 98.06 72 TYR A C 1
ATOM 560 O O . TYR A 1 72 ? 8.605 -9.408 -15.171 1.00 98.06 72 TYR A O 1
ATOM 568 N N . LEU A 1 73 ? 10.788 -9.937 -15.147 1.00 97.31 73 LEU A N 1
ATOM 569 C CA . LEU A 1 73 ? 11.211 -8.774 -15.934 1.00 97.31 73 LEU A CA 1
ATOM 570 C C . LEU A 1 73 ? 10.727 -8.834 -17.390 1.00 97.31 73 LEU A C 1
ATOM 572 O O . LEU A 1 73 ? 10.612 -7.788 -18.025 1.00 97.31 73 LEU A O 1
ATOM 576 N N . ASN A 1 74 ? 10.401 -10.025 -17.895 1.00 97.38 74 ASN A N 1
ATOM 577 C CA . ASN A 1 74 ? 9.818 -10.223 -19.222 1.00 97.38 74 ASN A CA 1
ATOM 578 C C . ASN A 1 74 ? 8.293 -10.003 -19.258 1.00 97.38 74 ASN A C 1
ATOM 580 O O . ASN A 1 74 ? 7.698 -10.021 -20.338 1.00 97.38 74 ASN A O 1
ATOM 584 N N . ILE A 1 75 ? 7.633 -9.780 -18.115 1.00 98.00 75 ILE A N 1
ATOM 585 C CA . ILE A 1 75 ? 6.201 -9.462 -18.090 1.00 98.00 75 ILE A CA 1
ATOM 586 C C . ILE A 1 75 ? 5.986 -8.082 -18.710 1.00 98.00 75 ILE A C 1
ATOM 588 O O . ILE A 1 75 ? 6.401 -7.057 -18.165 1.00 98.00 75 ILE A O 1
ATOM 592 N N . ASN A 1 76 ? 5.274 -8.052 -19.839 1.00 96.62 76 ASN A N 1
ATOM 593 C CA . ASN A 1 76 ? 4.964 -6.808 -20.533 1.00 96.62 76 ASN A CA 1
ATOM 594 C C . ASN A 1 76 ? 4.256 -5.813 -19.593 1.00 96.62 76 ASN A C 1
ATOM 596 O O . ASN A 1 76 ? 3.234 -6.148 -18.982 1.00 96.62 76 ASN A O 1
ATOM 600 N N . GLY A 1 77 ? 4.814 -4.602 -19.503 1.00 96.19 77 GLY A N 1
ATOM 601 C CA . GLY A 1 77 ? 4.311 -3.493 -18.694 1.00 96.19 77 GLY A CA 1
ATOM 602 C C . GLY A 1 77 ? 4.849 -3.416 -17.261 1.00 96.19 77 GLY A C 1
ATOM 603 O O . GLY A 1 77 ? 4.544 -2.437 -16.582 1.00 96.19 77 GLY A O 1
ATOM 604 N N . VAL A 1 78 ? 5.655 -4.377 -16.782 1.00 97.75 78 VAL A N 1
ATOM 605 C CA . VAL A 1 78 ? 6.097 -4.426 -15.369 1.00 97.75 78 VAL A CA 1
ATOM 606 C C . VAL A 1 78 ? 6.867 -3.174 -14.929 1.00 97.75 78 VAL A C 1
ATOM 608 O O . VAL A 1 78 ? 6.599 -2.619 -13.864 1.00 97.75 78 VAL A O 1
ATOM 611 N N . GLU A 1 79 ? 7.772 -2.677 -15.774 1.00 97.00 79 GLU A N 1
ATOM 612 C CA . GLU A 1 79 ? 8.535 -1.452 -15.514 1.00 97.00 79 GLU A CA 1
ATOM 613 C C . GLU A 1 79 ? 7.621 -0.220 -15.482 1.00 97.00 79 GLU A C 1
ATOM 615 O O . GLU A 1 79 ? 7.735 0.612 -14.583 1.00 97.00 79 GLU A O 1
ATOM 620 N N . ASN A 1 80 ? 6.668 -0.125 -16.413 1.00 96.44 80 ASN A N 1
ATOM 621 C CA . ASN A 1 80 ? 5.728 0.996 -16.475 1.00 96.44 80 ASN A CA 1
ATOM 622 C C . ASN A 1 80 ? 4.771 0.999 -15.278 1.00 96.44 80 ASN A C 1
ATOM 624 O O . ASN A 1 80 ? 4.490 2.060 -14.727 1.00 96.44 80 ASN A O 1
ATOM 628 N N . LEU A 1 81 ? 4.327 -0.173 -14.819 1.00 97.56 81 LEU A N 1
ATOM 629 C CA . LEU A 1 81 ? 3.522 -0.294 -13.606 1.00 97.56 81 LEU A CA 1
ATOM 630 C C . LEU A 1 81 ? 4.315 0.143 -12.370 1.00 97.56 81 LEU A C 1
ATOM 632 O O . LEU A 1 81 ? 3.808 0.916 -11.557 1.00 97.56 81 LEU A O 1
ATOM 636 N N . ALA A 1 82 ? 5.568 -0.308 -12.241 1.00 97.62 82 ALA A N 1
ATOM 637 C CA . ALA A 1 82 ? 6.438 0.106 -11.145 1.00 97.62 82 ALA A CA 1
ATOM 638 C C . ALA A 1 82 ? 6.642 1.631 -11.140 1.00 97.62 82 ALA A C 1
ATOM 640 O O . ALA A 1 82 ? 6.560 2.270 -10.087 1.00 97.62 82 ALA A O 1
ATOM 641 N N . ARG A 1 83 ? 6.842 2.228 -12.322 1.00 97.06 83 ARG A N 1
ATOM 642 C CA . ARG A 1 83 ? 6.958 3.681 -12.501 1.00 97.06 83 ARG A CA 1
ATOM 643 C C . ARG A 1 83 ? 5.683 4.415 -12.117 1.00 97.06 83 ARG A C 1
ATOM 645 O O . ARG A 1 83 ? 5.796 5.405 -11.397 1.00 97.06 83 ARG A O 1
ATOM 652 N N . TYR A 1 84 ? 4.520 3.916 -12.534 1.00 97.50 84 TYR A N 1
ATOM 653 C CA . TYR A 1 84 ? 3.222 4.534 -12.262 1.00 97.50 84 TYR A CA 1
ATOM 654 C C . TYR A 1 84 ? 2.941 4.562 -10.766 1.00 97.50 84 TYR A C 1
ATO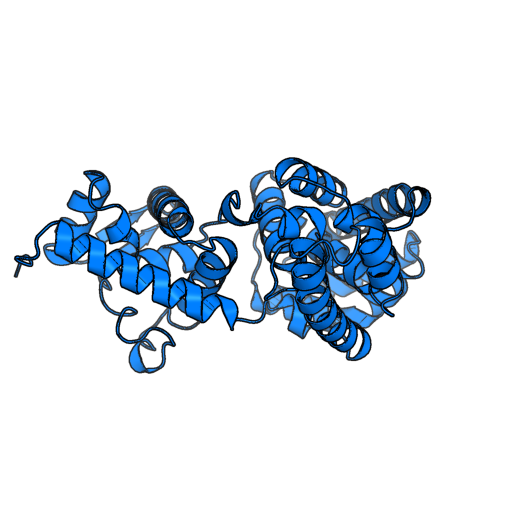M 656 O O . TYR A 1 84 ? 2.764 5.634 -10.197 1.00 97.50 84 TYR A O 1
ATOM 664 N N . LEU A 1 85 ? 3.016 3.403 -10.103 1.00 97.56 85 LEU A N 1
ATOM 665 C CA . LEU A 1 85 ? 2.762 3.301 -8.664 1.00 97.56 85 LEU A CA 1
ATOM 666 C C . LEU A 1 85 ? 3.732 4.171 -7.854 1.00 97.56 85 LEU A C 1
ATOM 668 O O . LEU A 1 85 ? 3.324 4.847 -6.912 1.00 97.56 85 LEU A O 1
ATOM 672 N N . THR A 1 86 ? 5.008 4.211 -8.241 1.00 96.56 86 THR A N 1
ATOM 673 C CA . THR A 1 86 ? 6.009 5.035 -7.549 1.00 96.56 86 THR A CA 1
ATOM 674 C C . THR A 1 86 ? 5.783 6.533 -7.779 1.00 96.56 86 THR A C 1
ATOM 676 O O . THR A 1 86 ? 5.962 7.323 -6.853 1.00 96.56 86 THR A O 1
ATOM 679 N N . LEU A 1 87 ? 5.350 6.942 -8.978 1.00 97.06 87 LEU A N 1
ATOM 680 C CA . LEU A 1 87 ? 4.997 8.333 -9.274 1.00 97.06 87 LEU A CA 1
ATOM 681 C C . LEU A 1 87 ? 3.754 8.763 -8.489 1.00 97.06 87 LEU A C 1
ATOM 683 O O . LEU A 1 87 ? 3.780 9.805 -7.839 1.00 97.06 87 LEU A O 1
ATOM 687 N N . THR A 1 88 ? 2.704 7.937 -8.471 1.00 97.00 88 THR A N 1
ATOM 688 C CA . THR A 1 88 ? 1.499 8.194 -7.671 1.00 97.00 88 THR A CA 1
ATOM 689 C C . THR A 1 88 ? 1.838 8.324 -6.188 1.00 97.00 88 THR A C 1
ATOM 691 O O . THR A 1 88 ? 1.376 9.259 -5.540 1.00 97.00 88 THR A O 1
ATOM 694 N N . ALA A 1 89 ? 2.683 7.441 -5.642 1.00 95.31 89 ALA A N 1
ATOM 695 C CA . ALA A 1 89 ? 3.135 7.530 -4.252 1.00 95.31 89 ALA A CA 1
ATOM 696 C C . ALA A 1 89 ? 3.975 8.792 -3.981 1.00 95.31 89 ALA A C 1
ATOM 698 O O . ALA A 1 89 ? 3.885 9.371 -2.898 1.00 95.31 89 ALA A O 1
ATOM 699 N N . SER A 1 90 ? 4.779 9.230 -4.955 1.00 95.00 90 SER A N 1
ATOM 700 C CA . SER A 1 90 ? 5.565 10.464 -4.863 1.00 95.00 90 SER A CA 1
ATOM 701 C C . SER A 1 90 ? 4.659 11.698 -4.790 1.00 95.00 90 SER A C 1
ATOM 703 O O . SER A 1 90 ? 4.804 12.497 -3.865 1.00 95.00 90 SER A O 1
ATOM 705 N N . ILE A 1 91 ? 3.658 11.804 -5.673 1.00 95.25 91 ILE A N 1
ATOM 706 C CA . ILE A 1 91 ? 2.657 12.887 -5.650 1.00 95.25 91 ILE A CA 1
ATOM 707 C C . ILE A 1 91 ? 1.825 12.830 -4.361 1.00 95.25 91 ILE A C 1
ATOM 709 O O . ILE A 1 91 ? 1.618 13.849 -3.710 1.00 95.25 91 ILE A O 1
ATOM 713 N N . LEU A 1 92 ? 1.401 11.638 -3.930 1.00 93.56 92 LEU A N 1
ATOM 714 C CA . LEU A 1 92 ? 0.681 11.462 -2.666 1.00 93.56 92 LEU A CA 1
ATOM 715 C C . LEU A 1 92 ? 1.481 12.011 -1.475 1.00 93.56 92 LEU A C 1
ATOM 717 O O . LEU A 1 92 ? 0.917 12.649 -0.590 1.00 93.56 92 LEU A O 1
ATOM 721 N N . SER A 1 93 ? 2.803 11.804 -1.476 1.00 92.38 93 SER A N 1
ATOM 722 C CA . SER A 1 93 ? 3.687 12.259 -0.400 1.00 92.38 93 SER A CA 1
ATOM 723 C C . SER A 1 93 ? 3.834 13.778 -0.302 1.00 92.38 93 SER A C 1
ATOM 725 O O . SER A 1 93 ? 4.254 14.265 0.745 1.00 92.38 93 SER A O 1
ATOM 727 N N . SER A 1 94 ? 3.478 14.529 -1.352 1.00 91.50 94 SER A N 1
ATOM 728 C CA . SER A 1 94 ? 3.566 15.994 -1.366 1.00 91.50 94 SER A CA 1
ATOM 729 C C . SER A 1 94 ? 2.307 16.704 -0.864 1.00 91.50 94 SER A C 1
ATOM 731 O O . SER A 1 94 ? 2.272 17.934 -0.853 1.00 91.50 94 SER A O 1
ATOM 733 N N . ILE A 1 95 ? 1.263 15.958 -0.489 1.00 89.62 95 ILE A N 1
ATOM 734 C CA . ILE A 1 95 ? -0.032 16.499 -0.065 1.00 89.62 95 ILE A CA 1
ATOM 735 C C . ILE A 1 95 ? -0.178 16.334 1.449 1.00 89.62 95 ILE A C 1
ATOM 737 O O . ILE A 1 95 ? -0.117 15.225 1.976 1.00 89.62 95 ILE A O 1
ATOM 741 N N . GLU A 1 96 ? -0.407 17.448 2.141 1.00 81.50 96 GLU A N 1
ATOM 742 C CA . GLU A 1 96 ? -0.531 17.494 3.601 1.00 81.50 96 GLU A CA 1
ATOM 743 C C . GLU A 1 96 ? -1.819 16.809 4.085 1.00 81.50 96 GLU A C 1
ATOM 745 O O . GLU A 1 96 ? -1.790 15.868 4.881 1.00 81.50 96 GLU A O 1
ATOM 750 N N . VAL A 1 97 ? -2.964 17.214 3.529 1.00 82.81 97 VAL A N 1
ATOM 751 C CA . VAL A 1 97 ? -4.273 16.635 3.851 1.00 82.81 97 VAL A CA 1
ATOM 752 C C . VAL A 1 97 ? -4.861 15.974 2.610 1.00 82.81 97 VAL A C 1
ATOM 754 O O . VAL A 1 97 ? -5.341 16.629 1.683 1.00 82.81 97 VAL A O 1
ATOM 757 N N . VAL A 1 98 ? -4.821 14.641 2.593 1.00 85.50 98 VAL A N 1
ATOM 758 C CA . VAL A 1 98 ? -5.294 13.837 1.461 1.00 85.50 98 VAL A CA 1
ATOM 759 C C . VAL A 1 98 ? -6.769 13.491 1.631 1.00 85.50 98 VAL A C 1
ATOM 761 O O . VAL A 1 98 ? -7.142 12.696 2.496 1.00 85.50 98 VAL A O 1
ATOM 764 N N . ARG A 1 99 ? -7.602 14.018 0.735 1.00 87.94 99 ARG A N 1
ATOM 765 C CA . ARG A 1 99 ? -8.972 13.553 0.510 1.00 87.94 99 ARG A CA 1
ATOM 766 C C . ARG A 1 99 ? -8.910 12.389 -0.468 1.00 87.94 99 ARG A C 1
ATOM 768 O O . ARG A 1 99 ? -8.809 12.593 -1.671 1.00 87.94 99 ARG A O 1
ATOM 775 N N . VAL A 1 100 ? -8.927 11.171 0.069 1.00 87.56 100 VAL A N 1
ATOM 776 C CA . VAL A 1 100 ? -8.571 9.944 -0.665 1.00 87.56 100 VAL A CA 1
ATOM 777 C C . VAL A 1 100 ? -9.328 9.793 -1.987 1.00 87.56 100 VAL A C 1
ATOM 779 O O . VAL A 1 100 ? -8.687 9.574 -3.008 1.00 87.56 100 VAL A O 1
ATOM 782 N N . VAL A 1 101 ? -10.654 9.964 -1.991 1.00 89.44 101 VAL A N 1
ATOM 783 C CA . VAL A 1 101 ? -11.477 9.851 -3.213 1.00 89.44 101 VAL A CA 1
ATOM 784 C C . VAL A 1 101 ? -11.040 10.873 -4.265 1.00 89.44 101 VAL A C 1
ATOM 786 O O . VAL A 1 101 ? -10.609 10.481 -5.345 1.00 89.44 101 VAL A O 1
ATOM 789 N N . LYS A 1 102 ? -11.015 12.161 -3.897 1.00 93.94 102 LYS A N 1
ATOM 790 C CA . LYS A 1 102 ? -10.577 13.248 -4.783 1.00 93.94 102 LYS A CA 1
ATOM 791 C C . LYS A 1 102 ? -9.158 13.054 -5.317 1.00 93.94 102 LYS A C 1
ATOM 793 O O . LYS A 1 102 ? -8.874 13.398 -6.456 1.00 93.94 102 LYS A O 1
ATOM 798 N N . PHE A 1 103 ? -8.249 12.531 -4.493 1.00 95.38 103 PHE A N 1
ATOM 799 C CA . PHE A 1 103 ? -6.869 12.292 -4.909 1.00 95.38 103 PHE A CA 1
ATOM 800 C C . PHE A 1 103 ? -6.814 11.299 -6.072 1.00 95.38 103 PHE A C 1
ATOM 802 O O . PHE A 1 103 ? -6.149 11.565 -7.069 1.00 95.38 103 PHE A O 1
ATOM 809 N N . TYR A 1 104 ? -7.522 10.173 -5.968 1.00 95.75 104 TYR A N 1
ATOM 810 C CA . TYR A 1 104 ? -7.513 9.169 -7.031 1.00 95.75 104 TYR A CA 1
ATOM 811 C C . TYR A 1 104 ? -8.322 9.592 -8.260 1.00 95.75 104 TYR A C 1
ATOM 813 O O . TYR A 1 104 ? -7.919 9.247 -9.365 1.00 95.75 104 TYR A O 1
ATOM 821 N N . GLU A 1 105 ? -9.384 10.386 -8.098 1.00 95.75 105 GLU A N 1
ATOM 822 C CA . GLU A 1 105 ? -10.067 11.044 -9.224 1.00 95.75 105 GLU A CA 1
ATOM 823 C C . GLU A 1 105 ? -9.106 11.969 -9.982 1.00 95.75 105 GLU A C 1
ATOM 825 O O . GLU A 1 105 ? -8.990 11.875 -11.200 1.00 95.75 105 GLU A O 1
ATOM 830 N N . ALA A 1 106 ? -8.332 12.795 -9.269 1.00 97.06 106 ALA A N 1
ATOM 831 C CA . ALA A 1 106 ? -7.339 13.665 -9.891 1.00 97.06 106 ALA A CA 1
ATOM 832 C C . ALA A 1 106 ? -6.232 12.876 -10.604 1.00 97.06 106 ALA A C 1
ATOM 834 O O . ALA A 1 106 ? -5.831 13.254 -11.702 1.00 97.06 106 ALA A O 1
ATOM 835 N N . ILE A 1 107 ? -5.757 11.773 -10.011 1.00 97.31 107 ILE A N 1
ATOM 836 C CA . ILE A 1 107 ? -4.789 10.862 -10.642 1.00 97.31 107 ILE A CA 1
ATOM 837 C C . ILE A 1 107 ? -5.353 10.249 -11.929 1.00 97.31 107 ILE A C 1
ATOM 839 O O . ILE A 1 107 ? -4.626 10.168 -12.920 1.00 97.31 107 ILE A O 1
ATOM 843 N N . ASP A 1 108 ? -6.621 9.836 -11.935 1.00 95.94 108 ASP A N 1
ATOM 844 C CA . ASP A 1 108 ? -7.268 9.296 -13.132 1.00 95.94 108 ASP A CA 1
ATOM 845 C C . ASP A 1 108 ? -7.385 10.359 -14.238 1.00 95.94 108 ASP A C 1
ATOM 847 O O . ASP A 1 108 ? -6.984 10.108 -15.376 1.00 95.94 108 ASP A O 1
ATOM 851 N N . SER A 1 109 ? -7.792 11.585 -13.886 1.00 95.94 109 SER A N 1
ATOM 852 C CA . SER A 1 109 ? -7.894 12.721 -14.816 1.00 95.94 109 SER A CA 1
ATOM 853 C C . SER A 1 109 ? -6.565 13.118 -15.466 1.00 95.94 109 SER A C 1
ATOM 855 O O . SER A 1 109 ? -6.558 13.661 -16.570 1.00 95.94 109 SER A O 1
ATOM 857 N N . VAL A 1 110 ? -5.426 12.865 -14.810 1.00 96.56 110 VAL A N 1
ATOM 858 C CA . VAL A 1 110 ? -4.087 13.185 -15.348 1.00 96.56 110 VAL A CA 1
ATOM 859 C C . VAL A 1 110 ? -3.294 11.957 -15.785 1.00 96.56 110 VAL A C 1
ATOM 861 O O . VAL A 1 110 ? -2.091 12.053 -16.044 1.00 96.56 110 VAL A O 1
ATOM 864 N N . ARG A 1 111 ? -3.945 10.796 -15.898 1.00 94.00 111 ARG A N 1
ATOM 865 C CA . ARG A 1 111 ? -3.297 9.516 -16.211 1.00 94.00 111 ARG A CA 1
ATOM 866 C C . ARG A 1 111 ? -2.437 9.570 -17.473 1.00 94.00 111 ARG A C 1
ATOM 868 O O . ARG A 1 111 ? -1.311 9.074 -17.463 1.00 94.00 111 ARG A O 1
ATOM 875 N N . ASP A 1 112 ? -2.922 10.206 -18.533 1.00 90.06 112 ASP A N 1
ATOM 876 C CA . ASP A 1 112 ? -2.188 10.282 -19.800 1.00 90.06 112 ASP A CA 1
ATOM 877 C C . ASP A 1 112 ? -0.942 11.174 -19.682 1.00 90.06 112 ASP A C 1
ATOM 879 O O . ASP A 1 112 ? 0.128 10.816 -20.179 1.00 90.06 112 ASP A O 1
ATOM 883 N N . TYR A 1 113 ? -1.026 12.273 -18.920 1.00 93.12 113 TYR A N 1
ATOM 884 C CA . TYR A 1 113 ? 0.136 13.100 -18.577 1.00 93.12 113 TYR A CA 1
ATOM 885 C C . TYR A 1 113 ? 1.154 12.332 -17.732 1.00 93.12 113 TYR A C 1
ATOM 887 O O . TYR A 1 113 ? 2.359 12.461 -17.956 1.00 93.12 113 TYR A O 1
ATOM 895 N N . MET A 1 114 ? 0.697 11.500 -16.788 1.00 95.75 114 MET A N 1
ATOM 896 C CA . MET A 1 114 ? 1.590 10.624 -16.027 1.00 95.75 114 MET A CA 1
ATOM 897 C C . MET A 1 114 ? 2.327 9.659 -16.956 1.00 95.75 114 MET A C 1
ATOM 899 O O . MET A 1 114 ? 3.545 9.531 -16.852 1.00 95.75 114 MET A O 1
ATOM 903 N N . ILE A 1 115 ? 1.624 9.015 -17.893 1.00 91.69 115 ILE A N 1
ATOM 904 C CA . ILE A 1 115 ? 2.227 8.098 -18.873 1.00 91.69 115 ILE A CA 1
ATOM 905 C C . ILE A 1 115 ? 3.247 8.828 -19.754 1.00 91.69 115 ILE A C 1
ATOM 907 O O . ILE A 1 115 ? 4.380 8.361 -19.899 1.00 91.69 115 ILE A O 1
ATOM 911 N N . GLN A 1 116 ? 2.891 10.000 -20.286 1.00 91.81 116 GLN A N 1
ATOM 912 C CA . GLN A 1 116 ? 3.796 10.825 -21.085 1.00 91.81 116 GLN A CA 1
ATOM 913 C C . GLN A 1 116 ? 5.070 11.181 -20.309 1.00 91.81 116 GLN A C 1
ATOM 915 O O . GLN A 1 116 ? 6.181 11.041 -20.826 1.00 91.81 116 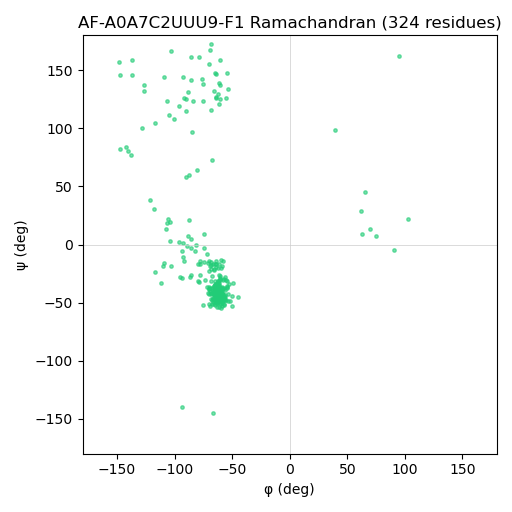GLN A O 1
ATOM 920 N N . PHE A 1 117 ? 4.923 11.604 -19.054 1.00 95.44 117 PHE A N 1
ATOM 921 C CA . PHE A 1 117 ? 6.045 11.969 -18.200 1.00 95.44 117 PHE A CA 1
ATOM 922 C C . PHE A 1 117 ? 6.926 10.767 -17.828 1.00 95.44 117 PHE A C 1
ATOM 924 O O . PHE A 1 117 ? 8.148 10.873 -17.886 1.00 95.44 117 PHE A O 1
ATOM 931 N N . MET A 1 118 ? 6.348 9.607 -17.503 1.00 93.12 118 MET A N 1
ATOM 932 C CA . MET A 1 118 ? 7.115 8.389 -17.195 1.00 93.12 118 MET A CA 1
ATOM 933 C C . MET A 1 118 ? 7.967 7.900 -18.372 1.00 93.12 118 MET A C 1
ATOM 935 O O . MET A 1 118 ? 9.048 7.338 -18.162 1.00 93.12 118 MET A O 1
ATOM 939 N N . ASN A 1 119 ? 7.477 8.105 -19.596 1.00 89.44 119 ASN A N 1
ATOM 940 C CA . ASN A 1 119 ? 8.186 7.754 -20.824 1.00 89.44 119 ASN A CA 1
ATOM 941 C C . ASN A 1 119 ? 9.242 8.802 -21.199 1.00 89.44 119 ASN A C 1
ATOM 943 O O . ASN A 1 119 ? 10.279 8.452 -21.758 1.00 89.44 119 ASN A O 1
ATOM 947 N N . ASN A 1 120 ? 9.006 10.075 -20.866 1.00 90.19 120 ASN A N 1
ATOM 948 C CA . ASN A 1 120 ? 9.922 11.173 -21.153 1.00 90.19 120 ASN A CA 1
ATOM 949 C C . ASN A 1 120 ? 9.995 12.183 -19.983 1.00 90.19 120 ASN A C 1
ATOM 951 O O . ASN A 1 120 ? 9.350 13.240 -20.041 1.00 90.19 120 ASN A O 1
ATOM 955 N N . PRO A 1 121 ? 10.775 11.886 -18.920 1.00 91.25 121 PRO A N 1
ATOM 956 C CA . PRO A 1 121 ? 10.816 12.670 -17.682 1.00 91.25 121 PRO A CA 1
ATOM 957 C C . PRO A 1 121 ? 11.707 13.918 -17.821 1.00 91.25 121 PRO A C 1
ATOM 959 O O . PRO A 1 121 ? 12.767 14.054 -17.190 1.00 91.25 121 PRO A O 1
ATOM 962 N N . THR A 1 122 ? 11.293 14.835 -18.697 1.00 91.06 122 THR A N 1
ATOM 963 C CA . THR A 1 122 ? 11.878 16.173 -18.858 1.00 91.06 122 THR A CA 1
ATOM 964 C C . THR A 1 122 ? 11.263 17.157 -17.869 1.00 91.06 122 THR A C 1
ATOM 966 O O . THR A 1 122 ? 10.180 16.936 -17.325 1.00 91.06 122 THR A O 1
ATOM 969 N N . LYS A 1 123 ? 11.962 18.276 -17.638 1.00 89.62 123 LYS A N 1
ATOM 970 C CA . LYS A 1 123 ? 11.478 19.353 -16.766 1.00 89.62 123 LYS A CA 1
ATOM 971 C C . LYS A 1 123 ? 10.111 19.871 -17.226 1.00 89.62 123 LYS A C 1
ATOM 973 O O . LYS A 1 123 ? 9.222 20.006 -16.394 1.00 89.62 123 LYS A O 1
ATOM 978 N N . ASP A 1 124 ? 9.940 20.098 -18.525 1.00 90.94 124 ASP A N 1
ATOM 979 C CA . ASP A 1 124 ? 8.719 20.692 -19.079 1.00 90.94 124 ASP A CA 1
ATOM 980 C C . ASP A 1 124 ? 7.516 19.752 -18.955 1.00 90.94 124 ASP A C 1
ATOM 982 O O . ASP A 1 124 ? 6.442 20.179 -18.539 1.00 90.94 124 ASP A O 1
ATOM 986 N N . ASN A 1 125 ? 7.701 18.454 -19.225 1.00 92.38 125 ASN A N 1
ATOM 987 C CA . ASN A 1 125 ? 6.645 17.459 -19.010 1.00 92.38 125 ASN A CA 1
ATOM 988 C C . ASN A 1 125 ? 6.292 17.327 -17.523 1.00 92.38 125 ASN A C 1
ATOM 990 O O . ASN A 1 125 ? 5.124 17.161 -17.182 1.00 92.38 125 ASN A O 1
ATOM 994 N N . GLY A 1 126 ? 7.287 17.434 -16.635 1.00 93.94 126 GLY A N 1
ATOM 995 C CA . GLY A 1 126 ? 7.060 17.409 -15.192 1.00 93.94 126 GLY A CA 1
ATOM 996 C C . GLY A 1 126 ? 6.257 18.612 -14.691 1.00 93.94 126 GLY A C 1
ATOM 997 O O . GLY A 1 126 ? 5.353 18.444 -13.876 1.00 93.94 126 GLY A O 1
ATOM 998 N N . VAL A 1 127 ? 6.538 19.810 -15.215 1.00 95.88 127 VAL A N 1
ATOM 999 C CA . VAL A 1 127 ? 5.765 21.026 -14.909 1.00 95.88 127 VAL A CA 1
ATOM 1000 C C . VAL A 1 127 ? 4.319 20.873 -15.376 1.00 95.88 127 VAL A C 1
ATOM 1002 O O . VAL A 1 127 ? 3.417 21.057 -14.566 1.00 95.88 127 VAL A O 1
ATOM 1005 N N . LYS A 1 128 ? 4.098 20.436 -16.623 1.00 95.88 128 LYS A N 1
ATOM 1006 C CA . LYS A 1 128 ? 2.749 20.203 -17.167 1.00 95.88 128 LYS A CA 1
ATOM 1007 C C . LYS A 1 128 ? 1.953 19.187 -16.349 1.00 95.88 128 LYS A C 1
ATOM 1009 O O . LYS A 1 128 ? 0.780 19.414 -16.077 1.00 95.88 128 LYS A O 1
ATOM 1014 N N . LEU A 1 129 ? 2.586 18.089 -15.923 1.00 97.62 129 LEU A N 1
ATOM 1015 C CA . LEU A 1 129 ? 1.949 17.104 -15.045 1.00 97.62 129 LEU A CA 1
ATOM 1016 C C . LEU A 1 129 ? 1.544 17.731 -13.705 1.00 97.62 129 LEU A C 1
ATOM 1018 O O . LEU A 1 129 ? 0.430 17.508 -13.238 1.00 97.62 129 LEU A O 1
ATOM 1022 N N . ALA A 1 130 ? 2.429 18.515 -13.087 1.00 97.31 130 ALA A N 1
ATOM 1023 C CA . ALA A 1 130 ? 2.134 19.165 -11.816 1.00 97.31 130 ALA A CA 1
ATOM 1024 C C . ALA A 1 130 ? 1.003 20.203 -11.939 1.00 97.31 130 ALA A C 1
ATOM 1026 O O . ALA A 1 130 ? 0.124 20.232 -11.082 1.00 97.31 130 ALA A O 1
ATOM 1027 N N . GLU A 1 131 ? 0.993 21.011 -13.004 1.00 97.56 131 GLU A N 1
ATOM 1028 C CA . GLU A 1 131 ? -0.089 21.962 -13.307 1.00 97.56 131 GLU A CA 1
ATOM 1029 C C . GLU A 1 131 ? -1.420 21.233 -13.510 1.00 97.56 131 GLU A C 1
ATOM 1031 O O . GLU A 1 131 ? -2.406 21.545 -12.846 1.00 97.56 131 GLU A O 1
ATOM 1036 N N . ALA A 1 132 ? -1.436 20.208 -14.368 1.00 97.44 132 ALA A N 1
ATOM 1037 C CA . ALA A 1 132 ? -2.630 19.414 -14.631 1.00 97.44 132 ALA A CA 1
ATOM 1038 C C . ALA A 1 132 ? -3.163 18.748 -13.353 1.00 97.44 132 ALA A C 1
ATOM 1040 O O . ALA A 1 132 ? -4.372 18.746 -13.120 1.00 97.44 132 ALA A O 1
ATOM 1041 N N . PHE A 1 133 ? -2.279 18.213 -12.506 1.00 97.75 133 PHE A N 1
ATOM 1042 C CA . PHE A 1 133 ? -2.680 17.585 -11.249 1.00 97.75 133 PHE A CA 1
ATOM 1043 C C . PHE A 1 133 ? -3.303 18.600 -10.286 1.00 97.75 133 PHE A C 1
ATOM 1045 O O . PHE A 1 133 ? -4.391 18.355 -9.775 1.00 97.75 133 PHE A O 1
ATOM 1052 N N . VAL A 1 134 ? -2.664 19.756 -10.071 1.00 97.06 134 VAL A N 1
ATOM 1053 C CA . VAL A 1 134 ? -3.188 20.800 -9.171 1.00 97.06 134 VAL A CA 1
ATOM 1054 C C . VAL A 1 134 ? -4.508 21.380 -9.681 1.00 97.06 134 VAL A C 1
ATOM 1056 O O . VAL A 1 134 ? -5.395 21.648 -8.879 1.00 97.06 134 VAL A O 1
ATOM 1059 N N . ASN A 1 135 ? -4.703 21.482 -10.997 1.00 97.12 135 ASN A N 1
ATOM 1060 C CA . ASN A 1 135 ? -5.992 21.892 -11.562 1.00 97.12 135 ASN A CA 1
ATOM 1061 C C . ASN A 1 135 ? -7.129 20.912 -11.217 1.00 97.12 135 ASN A C 1
ATOM 1063 O O . ASN A 1 135 ? -8.270 21.335 -11.053 1.00 97.12 135 ASN A O 1
ATOM 1067 N N . ASN A 1 136 ? -6.824 19.616 -11.079 1.00 96.44 136 ASN A N 1
ATOM 1068 C CA . ASN A 1 136 ? -7.790 18.580 -10.693 1.00 96.44 136 ASN A CA 1
ATOM 1069 C C . ASN A 1 136 ? -7.847 18.331 -9.172 1.00 96.44 136 ASN A C 1
ATOM 1071 O O . ASN A 1 136 ? -8.786 17.705 -8.686 1.00 96.44 136 ASN A O 1
ATOM 1075 N N . TYR A 1 137 ? -6.870 18.828 -8.410 1.00 95.88 137 TYR A N 1
ATOM 1076 C CA . TYR A 1 137 ? -6.822 18.769 -6.947 1.00 95.88 137 TYR A CA 1
ATOM 1077 C C . TYR A 1 137 ? -6.343 20.128 -6.389 1.00 95.88 137 TYR A C 1
ATOM 1079 O O . TYR A 1 137 ? -5.177 20.263 -6.002 1.00 95.88 137 TYR A O 1
ATOM 1087 N N . PRO A 1 138 ? -7.213 21.159 -6.358 1.00 91.25 138 PRO A N 1
ATOM 1088 C CA . PRO A 1 138 ? -6.819 22.533 -6.020 1.00 91.25 138 PRO A CA 1
ATOM 1089 C C . PRO A 1 138 ? -6.296 22.711 -4.590 1.00 91.25 138 PRO A C 1
ATOM 1091 O O . PRO A 1 138 ? -5.608 23.685 -4.297 1.00 91.25 138 PRO A O 1
ATOM 1094 N N . GLU A 1 139 ? -6.604 21.776 -3.684 1.00 89.75 139 GLU A N 1
ATOM 1095 C CA . GLU A 1 139 ? -6.071 21.773 -2.321 1.00 89.75 139 GLU A CA 1
ATOM 1096 C C . GLU A 1 139 ? -4.562 21.439 -2.261 1.00 89.75 139 GLU A C 1
ATOM 1098 O O . GLU A 1 139 ? 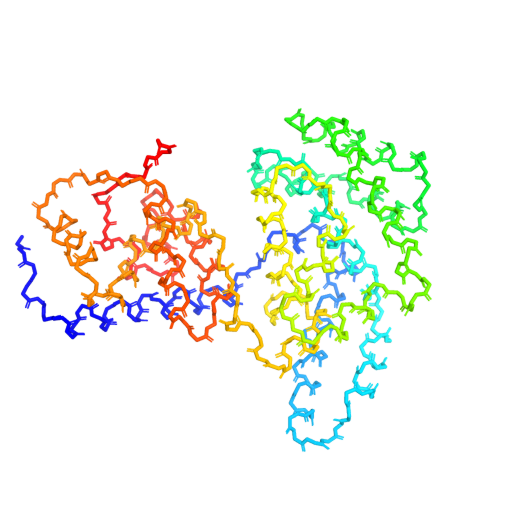-3.928 21.641 -1.224 1.00 89.75 139 GLU A O 1
ATOM 1103 N N . ALA A 1 140 ? -3.966 20.921 -3.343 1.00 91.75 140 ALA A N 1
ATOM 1104 C CA . ALA A 1 140 ? -2.529 20.672 -3.420 1.00 91.75 140 ALA A CA 1
ATOM 1105 C C . ALA A 1 140 ? -1.766 21.926 -3.862 1.00 91.75 140 ALA A C 1
ATOM 1107 O O . ALA A 1 140 ? -2.159 22.649 -4.772 1.00 91.75 140 ALA A O 1
ATOM 1108 N N . GLN A 1 141 ? -0.597 22.147 -3.264 1.00 92.62 141 GLN A N 1
ATOM 1109 C CA . GLN A 1 141 ? 0.269 23.253 -3.655 1.00 92.62 141 GLN A CA 1
ATOM 1110 C C . GLN A 1 141 ? 1.137 22.860 -4.850 1.00 92.62 141 GLN A C 1
ATOM 1112 O O . GLN A 1 141 ? 1.936 21.921 -4.763 1.00 92.62 141 GLN A O 1
ATOM 1117 N N . PHE A 1 142 ? 1.054 23.636 -5.935 1.00 95.38 142 PHE A N 1
ATOM 1118 C CA . PHE A 1 142 ? 1.843 23.410 -7.151 1.00 95.38 142 PHE A CA 1
ATOM 1119 C C . PHE A 1 142 ? 3.337 23.233 -6.863 1.00 95.38 142 PHE A C 1
ATOM 1121 O O . PHE A 1 142 ? 3.961 22.313 -7.389 1.00 95.38 142 PHE A O 1
ATOM 1128 N N . LYS A 1 143 ? 3.911 24.073 -5.990 1.00 94.19 143 LYS A N 1
ATOM 1129 C CA . LYS A 1 143 ? 5.328 23.995 -5.609 1.00 94.19 143 LYS A CA 1
ATOM 1130 C C . LYS A 1 143 ? 5.706 22.596 -5.106 1.00 94.19 143 LYS A C 1
ATOM 1132 O O . LYS A 1 143 ? 6.683 22.037 -5.595 1.00 94.19 143 LYS A O 1
ATOM 1137 N N . HIS A 1 144 ? 4.924 22.028 -4.186 1.00 93.12 144 HIS A N 1
ATOM 1138 C CA . HIS A 1 144 ? 5.210 20.727 -3.575 1.00 93.12 144 HIS A CA 1
ATOM 1139 C C . HIS A 1 144 ? 5.032 19.573 -4.565 1.00 93.12 144 HIS A C 1
ATOM 1141 O O . HIS A 1 144 ? 5.888 18.691 -4.637 1.00 93.12 144 HIS A O 1
ATOM 1147 N N . VAL A 1 145 ? 3.967 19.604 -5.373 1.00 94.81 145 VAL A N 1
ATOM 1148 C CA . VAL A 1 145 ? 3.721 18.583 -6.404 1.00 94.81 145 VAL A CA 1
ATOM 1149 C C . VAL A 1 145 ? 4.828 18.608 -7.459 1.00 94.81 145 VAL A C 1
ATOM 1151 O O . VAL A 1 145 ? 5.407 17.574 -7.783 1.00 94.81 145 VAL A O 1
ATOM 1154 N N . ASN A 1 146 ? 5.183 19.793 -7.959 1.00 95.56 146 ASN A N 1
ATOM 1155 C CA . ASN A 1 146 ? 6.251 19.967 -8.943 1.00 95.56 146 ASN A CA 1
ATOM 1156 C C . ASN A 1 146 ? 7.604 19.479 -8.405 1.00 95.56 146 ASN A C 1
ATOM 1158 O O . ASN A 1 146 ? 8.394 18.880 -9.132 1.00 95.56 146 ASN A O 1
ATOM 1162 N N . GLU A 1 147 ? 7.884 19.704 -7.124 1.00 94.00 147 GLU A N 1
ATOM 1163 C CA . GLU A 1 147 ? 9.100 19.207 -6.486 1.00 94.00 147 GLU A CA 1
ATOM 1164 C C . GLU A 1 147 ? 9.110 17.683 -6.334 1.00 94.00 147 GLU A C 1
ATOM 1166 O O . GLU A 1 147 ? 10.128 17.058 -6.631 1.00 94.00 147 GLU A O 1
ATOM 1171 N N . ALA A 1 148 ? 7.979 17.065 -5.983 1.00 94.06 148 ALA A N 1
ATOM 1172 C CA . ALA A 1 148 ? 7.841 15.609 -5.965 1.00 94.06 148 ALA A CA 1
ATOM 1173 C C . ALA A 1 148 ? 8.052 14.988 -7.351 1.00 94.06 148 ALA A C 1
ATOM 1175 O O . ALA A 1 148 ? 8.843 14.057 -7.495 1.00 94.06 148 ALA A O 1
ATOM 1176 N N . VAL A 1 149 ? 7.441 15.561 -8.390 1.00 95.62 149 VAL A N 1
ATOM 1177 C CA . VAL A 1 149 ? 7.613 15.125 -9.784 1.00 95.62 149 VAL A CA 1
ATOM 1178 C C . VAL A 1 149 ? 9.074 15.273 -10.240 1.00 95.62 149 VAL A C 1
ATOM 1180 O O . VAL A 1 149 ? 9.636 14.359 -10.849 1.00 95.62 149 VAL A O 1
ATOM 1183 N N . LYS A 1 150 ? 9.741 16.383 -9.897 1.00 93.94 150 LYS A N 1
ATOM 1184 C CA . LYS A 1 150 ? 11.175 16.582 -10.176 1.00 93.94 150 LYS A CA 1
ATOM 1185 C C . LYS A 1 150 ? 12.052 15.572 -9.440 1.00 93.94 150 LYS A C 1
ATOM 1187 O O . LYS A 1 150 ? 12.932 14.975 -10.059 1.00 93.94 150 LYS A O 1
ATOM 1192 N N . ASN A 1 151 ? 11.813 15.366 -8.145 1.00 93.19 151 ASN A N 1
ATOM 1193 C CA . ASN A 1 151 ? 12.547 14.394 -7.341 1.00 93.19 151 ASN A CA 1
ATOM 1194 C C . ASN A 1 151 ? 12.375 12.980 -7.907 1.00 93.19 151 ASN A C 1
ATOM 1196 O O . ASN A 1 151 ? 13.357 12.266 -8.092 1.00 93.19 151 ASN A O 1
ATOM 1200 N N . TYR A 1 152 ? 11.150 12.610 -8.284 1.00 95.12 152 TYR A N 1
ATOM 1201 C CA . TYR A 1 152 ? 10.871 11.352 -8.965 1.00 95.12 152 TYR A CA 1
ATOM 1202 C C . TYR A 1 152 ? 11.704 11.195 -10.245 1.00 95.12 152 TYR A C 1
ATOM 1204 O O . TYR A 1 152 ? 12.339 10.157 -10.424 1.00 95.12 152 TYR A O 1
ATOM 1212 N N . ALA A 1 153 ? 11.761 12.211 -11.117 1.00 93.94 153 ALA A N 1
ATOM 1213 C CA . ALA A 1 153 ? 12.559 12.143 -12.346 1.00 93.94 153 ALA A CA 1
ATOM 1214 C C . ALA A 1 153 ? 14.054 11.929 -12.064 1.00 93.94 153 ALA A C 1
ATOM 1216 O O . ALA A 1 153 ? 14.712 11.151 -12.760 1.00 93.94 153 ALA A O 1
ATOM 1217 N N . LEU A 1 154 ? 14.599 12.598 -11.044 1.00 92.06 154 LEU A N 1
ATOM 1218 C CA . LEU A 1 154 ? 15.993 12.428 -10.626 1.00 92.06 154 LEU A CA 1
ATOM 1219 C C . LEU A 1 154 ? 16.249 11.010 -10.100 1.00 92.06 154 LEU A C 1
ATOM 1221 O O . LEU A 1 154 ? 17.193 10.350 -10.545 1.00 92.06 154 LEU A O 1
ATOM 1225 N N . SER A 1 155 ? 15.380 10.510 -9.221 1.00 92.38 155 SER A N 1
ATOM 1226 C CA . SER A 1 155 ? 15.485 9.161 -8.655 1.00 92.38 155 SER A CA 1
ATOM 1227 C C . SER A 1 155 ? 15.315 8.075 -9.718 1.00 92.38 155 SER A C 1
ATOM 1229 O O . SER A 1 155 ? 16.054 7.088 -9.724 1.00 92.38 155 SER A O 1
ATOM 1231 N N . LEU A 1 156 ? 14.426 8.282 -10.694 1.00 92.25 156 LEU A N 1
ATOM 1232 C CA . LEU A 1 156 ? 14.240 7.368 -11.819 1.00 92.25 156 LEU A CA 1
ATOM 1233 C C . LEU A 1 156 ? 15.508 7.255 -12.678 1.00 92.25 156 LEU A C 1
ATOM 1235 O O . LEU A 1 156 ? 15.888 6.149 -13.059 1.00 92.25 156 LEU A O 1
ATOM 1239 N N . ARG A 1 157 ? 16.217 8.365 -12.933 1.00 88.56 157 ARG A N 1
ATOM 1240 C CA . ARG A 1 157 ? 17.508 8.341 -13.652 1.00 88.56 157 ARG A CA 1
ATOM 1241 C C . ARG A 1 157 ? 18.574 7.545 -12.900 1.00 88.56 157 ARG A C 1
ATOM 1243 O O . ARG A 1 157 ? 19.358 6.835 -13.531 1.00 88.56 157 ARG A O 1
ATOM 1250 N N . ALA A 1 158 ? 18.607 7.646 -11.571 1.00 88.25 158 ALA A N 1
ATOM 1251 C CA . ALA A 1 158 ? 19.543 6.882 -10.748 1.00 88.25 158 ALA A CA 1
ATOM 1252 C C . ALA A 1 158 ? 19.277 5.368 -10.837 1.00 88.25 158 ALA A C 1
ATOM 1254 O O . ALA A 1 158 ? 20.216 4.576 -10.926 1.00 88.25 158 ALA A O 1
ATOM 1255 N N . VAL A 1 159 ? 18.002 4.977 -10.874 1.00 91.50 159 VAL A N 1
ATOM 1256 C CA . VAL A 1 159 ? 17.567 3.577 -10.948 1.00 91.50 159 VAL A CA 1
ATOM 1257 C C . VAL A 1 159 ? 17.671 2.986 -12.357 1.00 91.50 159 VAL A C 1
ATOM 1259 O O . VAL A 1 159 ? 18.020 1.814 -12.505 1.00 91.50 159 VAL A O 1
ATOM 1262 N N . ALA A 1 160 ? 17.475 3.787 -13.407 1.00 86.94 160 ALA A N 1
ATOM 1263 C CA . ALA A 1 160 ? 17.636 3.340 -14.793 1.00 86.94 160 ALA A CA 1
ATOM 1264 C C . ALA A 1 160 ? 19.025 2.722 -15.047 1.00 86.94 160 ALA A C 1
ATOM 1266 O O . ALA A 1 160 ? 19.140 1.698 -15.716 1.00 86.94 160 ALA A O 1
ATOM 1267 N N . ARG A 1 161 ? 20.076 3.270 -14.419 1.00 82.19 161 ARG A N 1
ATOM 1268 C CA . ARG A 1 161 ? 21.458 2.761 -14.512 1.00 82.19 161 ARG A CA 1
ATOM 1269 C C . ARG A 1 161 ? 21.680 1.402 -13.834 1.00 82.19 161 ARG A C 1
ATOM 1271 O O . ARG A 1 161 ? 22.705 0.776 -14.072 1.00 82.19 161 ARG A O 1
ATOM 1278 N N . ARG A 1 162 ? 20.751 0.944 -12.987 1.00 86.00 162 ARG A N 1
ATOM 1279 C CA . ARG A 1 162 ? 20.853 -0.308 -12.207 1.00 86.00 162 ARG A CA 1
ATOM 1280 C C . ARG A 1 162 ? 20.002 -1.454 -12.773 1.00 86.00 162 ARG A C 1
ATOM 1282 O O . ARG A 1 162 ? 20.008 -2.575 -12.257 1.00 86.00 162 ARG A O 1
ATOM 1289 N N . GLY A 1 163 ? 19.341 -1.211 -13.905 1.00 83.56 163 GLY A N 1
ATOM 1290 C CA . GLY A 1 163 ? 18.510 -2.195 -14.600 1.00 83.56 163 GLY A CA 1
ATOM 1291 C C . GLY A 1 163 ? 17.008 -2.009 -14.395 1.00 83.56 163 GLY A C 1
ATOM 1292 O O . GLY A 1 163 ? 16.265 -2.966 -14.592 1.00 83.56 163 GLY A O 1
ATOM 1293 N N . GLY A 1 164 ? 16.570 -0.802 -14.025 1.00 92.94 164 GLY A N 1
ATOM 1294 C CA . GLY A 1 164 ? 15.155 -0.428 -13.990 1.00 92.94 164 GLY A CA 1
ATOM 1295 C C . GLY A 1 164 ? 14.498 -0.588 -12.622 1.00 92.94 164 GLY A C 1
ATOM 1296 O O . GLY A 1 164 ? 14.998 -1.271 -11.726 1.00 92.94 164 GLY A O 1
ATOM 1297 N N . LEU A 1 165 ? 13.360 0.078 -12.461 1.00 95.50 165 LEU A N 1
ATOM 1298 C CA . LEU A 1 165 ? 12.644 0.164 -11.193 1.00 95.50 165 LEU A CA 1
ATOM 1299 C C . LEU A 1 165 ? 12.006 -1.165 -10.796 1.00 95.50 165 LEU A C 1
ATOM 1301 O O . LEU A 1 165 ? 12.070 -1.547 -9.628 1.00 95.50 165 LEU A O 1
ATOM 1305 N N . ALA A 1 166 ? 11.463 -1.907 -11.763 1.00 97.25 166 ALA A N 1
ATOM 1306 C CA . ALA A 1 166 ? 10.904 -3.231 -11.519 1.00 97.25 166 ALA A CA 1
ATOM 1307 C C . ALA A 1 166 ? 11.951 -4.193 -10.941 1.00 97.25 166 ALA A C 1
ATOM 1309 O O . ALA A 1 166 ? 11.653 -4.929 -9.998 1.00 97.25 166 ALA A O 1
ATOM 1310 N N . LYS A 1 167 ? 13.180 -4.167 -11.477 1.00 97.31 167 LYS A N 1
ATOM 1311 C CA . LYS A 1 167 ? 14.288 -5.004 -11.002 1.00 97.31 167 LYS A CA 1
ATOM 1312 C C . LYS A 1 167 ? 14.721 -4.609 -9.597 1.00 97.31 167 LYS A C 1
ATOM 1314 O O . LYS A 1 167 ? 14.827 -5.491 -8.749 1.00 97.31 167 LYS A O 1
ATOM 1319 N N . GLU A 1 168 ? 14.956 -3.318 -9.351 1.00 96.69 168 GLU A N 1
ATOM 1320 C CA . GLU A 1 168 ? 15.383 -2.837 -8.031 1.00 96.69 168 GLU A CA 1
ATOM 1321 C C . GLU A 1 168 ? 14.363 -3.225 -6.950 1.00 96.69 168 GLU A C 1
ATOM 1323 O O . GLU A 1 168 ? 14.750 -3.789 -5.929 1.00 96.69 168 GLU A O 1
ATOM 1328 N N . LEU A 1 169 ? 13.061 -3.035 -7.200 1.00 97.38 169 LEU A N 1
ATOM 1329 C CA . LEU A 1 169 ? 12.005 -3.449 -6.268 1.00 97.38 169 LEU A CA 1
ATOM 1330 C C . LEU A 1 169 ? 12.020 -4.961 -6.001 1.00 97.38 169 LEU A C 1
ATOM 1332 O O . LEU A 1 169 ? 11.956 -5.388 -4.846 1.00 97.38 169 LEU A O 1
ATOM 1336 N N . ALA A 1 170 ? 12.153 -5.776 -7.050 1.00 97.62 170 ALA A N 1
ATOM 1337 C CA . ALA A 1 170 ? 12.076 -7.230 -6.941 1.00 97.62 170 ALA A CA 1
ATOM 1338 C C . ALA A 1 170 ? 13.214 -7.850 -6.117 1.00 97.62 170 ALA A C 1
ATOM 1340 O O . ALA A 1 170 ? 13.018 -8.889 -5.476 1.00 97.62 170 ALA A O 1
ATOM 1341 N N . VAL A 1 171 ? 14.405 -7.240 -6.130 1.00 97.31 171 VAL A N 1
ATOM 1342 C CA . VAL A 1 171 ? 15.606 -7.798 -5.484 1.00 97.31 171 VAL A CA 1
ATOM 1343 C C . VAL A 1 171 ? 15.831 -7.324 -4.048 1.00 97.31 171 VAL A C 1
ATOM 1345 O O . VAL A 1 171 ? 16.671 -7.918 -3.358 1.00 97.31 171 VAL A O 1
ATOM 1348 N N . ILE A 1 172 ? 15.096 -6.311 -3.579 1.00 96.88 172 ILE A N 1
ATOM 1349 C CA . ILE A 1 172 ? 15.156 -5.849 -2.186 1.00 96.88 172 ILE A CA 1
ATOM 1350 C C . ILE A 1 172 ? 14.706 -6.974 -1.252 1.00 96.88 172 ILE A C 1
ATOM 1352 O O . ILE A 1 172 ? 13.680 -7.615 -1.459 1.00 96.88 172 ILE A O 1
ATOM 1356 N N . ARG A 1 173 ? 15.516 -7.260 -0.229 1.00 94.44 173 ARG A N 1
ATOM 1357 C CA . ARG A 1 173 ? 15.383 -8.480 0.581 1.00 94.44 173 ARG A CA 1
ATOM 1358 C C . ARG A 1 173 ? 14.533 -8.308 1.830 1.00 94.44 173 ARG A C 1
ATOM 1360 O O . ARG A 1 173 ? 13.961 -9.289 2.292 1.00 94.44 173 ARG A O 1
ATOM 1367 N N . ASP A 1 174 ? 14.495 -7.113 2.388 1.00 93.31 174 ASP A N 1
ATOM 1368 C CA . ASP A 1 174 ? 13.880 -6.839 3.679 1.00 93.31 174 ASP A CA 1
ATOM 1369 C C . ASP A 1 174 ? 13.072 -5.546 3.633 1.00 93.31 174 ASP A C 1
ATOM 1371 O O . ASP A 1 174 ? 13.245 -4.690 2.762 1.00 93.31 174 ASP A O 1
ATOM 1375 N N . TYR A 1 175 ? 12.152 -5.447 4.586 1.00 90.94 175 TYR A N 1
ATOM 1376 C CA . TYR A 1 175 ? 11.173 -4.373 4.645 1.00 90.94 175 TYR A CA 1
ATOM 1377 C C . TYR A 1 175 ? 11.814 -3.004 4.906 1.00 90.94 175 TYR A C 1
ATOM 1379 O O . TYR A 1 175 ? 11.389 -2.006 4.334 1.00 90.94 175 TYR A O 1
ATOM 1387 N N . PHE A 1 176 ? 12.871 -2.958 5.721 1.00 91.81 176 PHE A N 1
ATOM 1388 C CA . PHE A 1 176 ? 13.581 -1.721 6.048 1.00 91.81 176 PHE A CA 1
ATOM 1389 C C . PHE A 1 176 ? 14.263 -1.122 4.812 1.00 91.81 176 PHE A C 1
ATOM 1391 O O . PHE A 1 176 ? 14.102 0.061 4.511 1.00 91.81 176 PHE A O 1
ATOM 1398 N N . ASN A 1 177 ? 14.966 -1.952 4.043 1.00 95.00 177 ASN A N 1
ATOM 1399 C CA . ASN A 1 177 ? 15.574 -1.536 2.787 1.00 95.00 177 ASN A CA 1
ATOM 1400 C C . ASN A 1 177 ? 14.523 -1.146 1.742 1.00 95.00 177 ASN A C 1
ATOM 1402 O O . ASN A 1 177 ? 14.753 -0.207 0.981 1.00 95.00 177 ASN A O 1
ATOM 1406 N N . LEU A 1 178 ? 13.356 -1.801 1.735 1.00 95.44 178 LEU A N 1
ATOM 1407 C CA . LEU A 1 178 ? 12.247 -1.418 0.859 1.00 95.44 178 LEU A CA 1
ATOM 1408 C C . LEU A 1 178 ? 11.700 -0.036 1.218 1.00 95.44 178 LEU A C 1
ATOM 1410 O O . LEU A 1 178 ? 11.547 0.808 0.336 1.00 95.44 178 LEU A O 1
ATOM 1414 N N . GLU A 1 179 ? 11.459 0.222 2.504 1.00 93.50 179 GLU A N 1
ATOM 1415 C CA . GLU A 1 179 ? 11.040 1.538 2.987 1.00 93.50 179 GLU A CA 1
ATOM 1416 C C . GLU A 1 179 ? 12.044 2.623 2.588 1.00 93.50 179 GLU A C 1
ATOM 1418 O O . GLU A 1 179 ? 11.651 3.653 2.040 1.00 93.50 179 GLU A O 1
ATOM 1423 N N . ASN A 1 180 ? 13.340 2.391 2.811 1.00 93.19 180 ASN A N 1
ATOM 1424 C CA . ASN A 1 180 ? 14.395 3.347 2.467 1.00 93.19 180 ASN A CA 1
ATOM 1425 C C . ASN A 1 180 ? 14.504 3.595 0.962 1.00 93.19 180 ASN A C 1
ATOM 1427 O O . ASN A 1 180 ? 14.695 4.736 0.538 1.00 93.19 180 ASN A O 1
ATOM 1431 N N . PHE A 1 181 ? 14.338 2.551 0.151 1.00 94.81 181 PHE A N 1
ATOM 1432 C CA . PHE A 1 181 ? 14.319 2.682 -1.298 1.00 94.81 181 PHE A CA 1
ATOM 1433 C C . PHE A 1 181 ? 13.144 3.548 -1.766 1.00 94.81 181 PHE A C 1
ATOM 1435 O O . PHE A 1 181 ? 13.348 4.526 -2.485 1.00 94.81 181 PHE A O 1
ATOM 1442 N N . ILE A 1 182 ? 11.925 3.255 -1.298 1.00 94.94 182 ILE A N 1
ATOM 1443 C CA . ILE A 1 182 ? 10.716 4.022 -1.639 1.00 94.94 182 ILE A CA 1
ATOM 1444 C C . ILE A 1 182 ? 10.852 5.482 -1.198 1.00 94.94 182 ILE A C 1
ATOM 1446 O O . ILE A 1 182 ? 10.519 6.402 -1.947 1.00 94.94 182 ILE A O 1
ATOM 1450 N N . ARG A 1 183 ? 11.403 5.714 -0.002 1.00 92.44 183 ARG A N 1
ATOM 1451 C CA . ARG A 1 183 ? 11.687 7.057 0.518 1.00 92.44 183 ARG A CA 1
ATOM 1452 C C . ARG A 1 183 ? 12.548 7.885 -0.428 1.00 92.44 183 ARG A C 1
ATOM 1454 O O . ARG A 1 183 ? 12.367 9.100 -0.445 1.00 92.44 183 ARG A O 1
ATOM 1461 N N . GLY A 1 184 ? 13.441 7.271 -1.203 1.00 92.00 184 GLY A N 1
ATOM 1462 C CA . GLY A 1 184 ? 14.266 7.961 -2.199 1.00 92.00 184 GLY A CA 1
ATOM 1463 C C . GLY A 1 184 ? 13.463 8.634 -3.320 1.00 92.00 184 GLY A C 1
ATOM 1464 O O . GLY A 1 184 ? 13.952 9.563 -3.954 1.00 92.00 184 GLY A O 1
ATOM 1465 N N . PHE A 1 185 ? 12.214 8.225 -3.545 1.00 92.44 185 PHE A N 1
ATOM 1466 C CA . PHE A 1 185 ? 11.323 8.828 -4.543 1.00 92.44 185 PHE A CA 1
ATOM 1467 C C . PHE A 1 185 ? 10.424 9.932 -3.978 1.00 92.44 185 PHE A C 1
ATOM 1469 O O . PHE A 1 185 ? 9.720 10.598 -4.737 1.00 92.44 185 PHE A O 1
ATOM 1476 N N . MET A 1 186 ? 10.452 10.155 -2.666 1.00 90.19 186 MET A N 1
ATOM 1477 C CA . MET A 1 186 ? 9.578 11.102 -1.975 1.00 90.19 186 MET A CA 1
ATOM 1478 C C . MET A 1 186 ? 10.354 12.322 -1.499 1.00 90.19 186 MET A C 1
ATOM 1480 O O . MET A 1 186 ? 11.494 12.207 -1.041 1.00 90.19 186 MET A O 1
ATOM 1484 N N . VAL A 1 187 ? 9.700 13.479 -1.545 1.00 81.00 187 VAL A N 1
ATOM 1485 C CA . VAL A 1 187 ? 10.230 14.717 -0.970 1.00 81.00 187 VAL A CA 1
ATOM 1486 C C . VAL A 1 187 ? 10.368 14.593 0.555 1.00 81.00 187 VAL A C 1
ATOM 1488 O O . VAL A 1 187 ? 9.583 13.889 1.194 1.00 81.00 187 VAL A O 1
ATOM 1491 N N . PRO A 1 188 ? 11.373 15.238 1.174 1.00 69.25 188 PRO A N 1
ATOM 1492 C CA . PRO A 1 188 ? 11.636 15.111 2.608 1.00 69.25 188 PRO A CA 1
ATOM 1493 C C . PRO A 1 188 ? 10.633 15.860 3.504 1.00 69.25 188 PRO A C 1
ATOM 1495 O O . PRO A 1 188 ? 10.744 15.759 4.725 1.00 69.25 188 PRO A O 1
ATOM 1498 N N . TYR A 1 189 ? 9.671 16.594 2.935 1.00 61.62 189 TYR A N 1
ATOM 1499 C CA . TYR A 1 189 ? 8.675 17.358 3.690 1.00 61.62 189 TYR A CA 1
ATOM 1500 C C . TYR A 1 189 ? 7.824 16.457 4.587 1.00 61.62 189 TYR A C 1
ATOM 1502 O O . TYR A 1 189 ? 7.414 15.384 4.157 1.00 61.62 189 TYR A O 1
ATOM 1510 N N . SER A 1 190 ? 7.576 16.912 5.824 1.00 58.22 190 SER A N 1
ATOM 1511 C CA . SER A 1 190 ? 6.764 16.252 6.860 1.00 58.22 190 SER A CA 1
ATOM 1512 C C . SER A 1 190 ? 6.944 14.729 6.923 1.00 58.22 190 SER A C 1
ATOM 1514 O O . SER A 1 190 ? 6.318 13.942 6.201 1.00 58.22 190 SER A O 1
ATOM 1516 N N . THR A 1 191 ? 7.785 14.285 7.860 1.00 67.50 191 THR A N 1
ATOM 1517 C CA . THR A 1 191 ? 8.094 12.863 8.076 1.00 67.50 191 THR A CA 1
ATOM 1518 C C . THR A 1 191 ? 6.834 11.994 8.179 1.00 67.50 191 THR A C 1
ATOM 1520 O O . THR A 1 191 ? 6.842 10.868 7.682 1.00 67.50 191 THR A O 1
ATOM 1523 N N . GLY A 1 192 ? 5.733 12.518 8.731 1.00 71.38 192 GLY A N 1
ATOM 1524 C CA . GLY A 1 192 ? 4.439 11.839 8.839 1.00 71.38 192 GLY A CA 1
ATOM 1525 C C . GLY A 1 192 ? 3.802 11.454 7.496 1.00 71.38 192 GLY A C 1
ATOM 1526 O O . GLY A 1 192 ? 3.489 10.277 7.288 1.00 71.38 192 GLY A O 1
ATOM 1527 N N . HIS A 1 193 ? 3.639 12.397 6.560 1.00 77.69 193 HIS A N 1
ATOM 1528 C CA . HIS A 1 193 ? 2.982 12.136 5.263 1.00 77.69 193 HIS A CA 1
ATOM 1529 C C . HIS A 1 193 ? 3.834 11.247 4.365 1.00 77.69 193 HIS A C 1
ATOM 1531 O O . HIS A 1 193 ? 3.327 10.319 3.724 1.00 77.69 193 HIS A O 1
ATOM 1537 N N . ARG A 1 194 ? 5.151 11.466 4.399 1.00 82.94 194 ARG A N 1
ATOM 1538 C CA . ARG A 1 194 ? 6.119 10.590 3.746 1.00 82.94 194 ARG A CA 1
ATOM 1539 C C . ARG A 1 194 ? 6.007 9.165 4.287 1.00 82.94 194 ARG A C 1
ATOM 1541 O O . ARG A 1 194 ? 5.855 8.234 3.507 1.00 82.94 194 ARG A O 1
ATOM 1548 N N . ASN A 1 195 ? 5.990 8.979 5.611 1.00 87.25 195 ASN A N 1
ATOM 1549 C CA . ASN A 1 195 ? 5.824 7.658 6.233 1.00 87.25 195 ASN A CA 1
ATOM 1550 C C . ASN A 1 195 ? 4.519 6.973 5.811 1.00 87.25 195 ASN A C 1
ATOM 1552 O O . ASN A 1 195 ? 4.526 5.782 5.500 1.00 87.25 195 ASN A O 1
ATOM 1556 N N . LYS A 1 196 ? 3.406 7.715 5.788 1.00 87.94 196 LYS A N 1
ATOM 1557 C CA . LYS A 1 196 ? 2.109 7.193 5.343 1.00 87.94 196 LYS A CA 1
ATOM 1558 C C . LYS A 1 196 ? 2.172 6.738 3.883 1.00 87.94 196 LYS A C 1
ATOM 1560 O O . LYS A 1 196 ? 1.782 5.613 3.590 1.00 87.94 196 LYS A O 1
ATOM 1565 N N . SER A 1 197 ? 2.727 7.561 2.997 1.00 90.69 197 SER A N 1
ATOM 1566 C CA . SER A 1 197 ? 2.848 7.255 1.565 1.00 90.69 197 SER A CA 1
ATOM 1567 C C . SER A 1 197 ? 3.742 6.044 1.304 1.00 90.69 197 SER A C 1
ATOM 1569 O O . SER A 1 197 ? 3.386 5.189 0.498 1.00 90.69 197 SER A O 1
ATOM 1571 N N . VAL A 1 198 ? 4.853 5.906 2.042 1.00 93.06 198 VAL A N 1
ATOM 1572 C CA . VAL A 1 198 ? 5.704 4.702 2.002 1.00 93.06 198 VAL A CA 1
ATOM 1573 C C . VAL A 1 198 ? 4.883 3.466 2.360 1.00 93.06 198 VAL A C 1
ATOM 1575 O O . VAL A 1 198 ? 4.871 2.497 1.610 1.00 93.06 198 VAL A O 1
ATOM 1578 N N . ARG A 1 199 ? 4.153 3.497 3.479 1.00 92.75 199 ARG A N 1
ATOM 1579 C CA . ARG A 1 199 ? 3.361 2.348 3.948 1.00 92.75 199 ARG A CA 1
ATOM 1580 C C . ARG A 1 199 ? 2.232 1.979 2.989 1.00 92.75 199 ARG A C 1
ATOM 1582 O O . ARG A 1 199 ? 1.986 0.791 2.796 1.00 92.75 199 ARG A O 1
ATOM 1589 N N . ILE A 1 200 ? 1.574 2.972 2.391 1.00 93.19 200 ILE A N 1
ATOM 1590 C CA . ILE A 1 200 ? 0.560 2.770 1.350 1.00 93.19 200 ILE A CA 1
ATOM 1591 C C . ILE A 1 200 ? 1.196 2.102 0.128 1.00 93.19 200 ILE A C 1
ATOM 1593 O O . ILE A 1 200 ? 0.702 1.081 -0.340 1.00 93.19 200 ILE A O 1
ATOM 1597 N N . MET A 1 201 ? 2.332 2.619 -0.345 1.00 95.31 201 MET A N 1
ATOM 1598 C CA . MET A 1 201 ? 3.029 2.027 -1.482 1.00 95.31 201 MET A CA 1
ATOM 1599 C C . MET A 1 201 ? 3.438 0.584 -1.195 1.00 95.31 201 MET A C 1
ATOM 1601 O O . MET A 1 201 ? 3.282 -0.269 -2.063 1.00 95.31 201 MET A O 1
ATOM 1605 N N . ILE A 1 202 ? 3.894 0.264 0.018 1.00 95.19 202 ILE A N 1
ATOM 1606 C CA . ILE A 1 202 ? 4.253 -1.120 0.329 1.00 95.19 202 ILE A CA 1
ATOM 1607 C C . ILE A 1 202 ? 3.033 -2.052 0.316 1.00 95.19 202 ILE A C 1
ATOM 1609 O O . ILE A 1 202 ? 3.150 -3.169 -0.185 1.00 95.19 202 ILE A O 1
ATOM 1613 N N . ARG A 1 203 ? 1.846 -1.599 0.749 1.00 94.00 203 ARG A N 1
ATOM 1614 C CA . ARG A 1 203 ? 0.599 -2.367 0.552 1.00 94.00 203 ARG A CA 1
ATOM 1615 C C . ARG A 1 203 ? 0.332 -2.644 -0.923 1.00 94.00 203 ARG A C 1
ATOM 1617 O O . ARG A 1 203 ? -0.127 -3.733 -1.262 1.00 94.00 203 ARG A O 1
ATOM 1624 N N . TRP A 1 204 ? 0.632 -1.681 -1.796 1.00 96.00 204 TRP A N 1
ATOM 1625 C CA . TRP A 1 204 ? 0.480 -1.866 -3.236 1.00 96.00 204 TRP A CA 1
ATOM 1626 C C . TRP A 1 204 ? 1.457 -2.895 -3.785 1.00 96.00 204 TRP A C 1
ATOM 1628 O O . TRP A 1 204 ? 1.052 -3.663 -4.645 1.00 96.00 204 TRP A O 1
ATOM 1638 N N . ILE A 1 205 ? 2.712 -2.916 -3.321 1.00 96.38 205 ILE A N 1
ATOM 1639 C CA . ILE A 1 205 ? 3.784 -3.633 -4.031 1.00 96.38 205 ILE A CA 1
ATOM 1640 C C . ILE A 1 205 ? 4.324 -4.903 -3.359 1.00 96.38 205 ILE A C 1
ATOM 1642 O O . ILE A 1 205 ? 4.992 -5.705 -4.014 1.00 96.38 205 ILE A O 1
ATOM 1646 N N . ALA A 1 206 ? 4.089 -5.082 -2.058 1.00 94.88 206 ALA A N 1
ATOM 1647 C CA . ALA A 1 206 ? 4.647 -6.177 -1.258 1.00 94.88 206 ALA A CA 1
ATOM 1648 C C . ALA A 1 206 ? 3.566 -7.103 -0.683 1.00 94.88 206 ALA A C 1
ATOM 1650 O O . ALA A 1 206 ? 3.732 -7.678 0.395 1.00 94.88 206 ALA A O 1
ATOM 1651 N N . HIS A 1 207 ? 2.451 -7.247 -1.400 1.00 93.12 207 HIS A N 1
ATOM 1652 C CA . HIS A 1 207 ? 1.360 -8.134 -1.022 1.00 93.12 207 HIS A CA 1
ATOM 1653 C C . HIS A 1 207 ? 0.653 -8.714 -2.254 1.00 93.12 207 HIS A C 1
ATOM 1655 O O . HIS A 1 207 ? 0.508 -8.040 -3.272 1.00 93.12 207 HIS A O 1
ATOM 1661 N N . GLU A 1 208 ? 0.184 -9.960 -2.164 1.00 89.19 208 GLU A N 1
ATOM 1662 C CA . GLU A 1 208 ? -0.407 -10.696 -3.295 1.00 89.19 208 GLU A CA 1
ATOM 1663 C C . GLU A 1 208 ? -1.746 -10.119 -3.781 1.00 89.19 208 GLU A C 1
ATOM 1665 O O . GLU A 1 208 ? -2.074 -10.205 -4.963 1.00 89.19 208 GLU A O 1
ATOM 1670 N N . SER A 1 209 ? -2.498 -9.459 -2.895 1.00 87.94 209 SER A N 1
ATOM 1671 C CA . SER A 1 209 ? -3.725 -8.748 -3.281 1.00 87.94 209 SER A CA 1
ATOM 1672 C C . SER A 1 209 ? -3.462 -7.428 -4.026 1.00 87.94 209 SER A C 1
ATOM 1674 O O . SER A 1 209 ? -4.376 -6.919 -4.680 1.00 87.94 209 SER A O 1
ATOM 1676 N N . GLY A 1 210 ? -2.230 -6.902 -3.977 1.00 91.75 210 GLY A N 1
ATOM 1677 C CA . GLY A 1 210 ? -1.767 -5.738 -4.741 1.00 91.75 210 GLY A CA 1
ATOM 1678 C C . GLY A 1 210 ? -1.096 -6.125 -6.066 1.00 91.75 210 GLY A C 1
ATOM 1679 O O . GLY A 1 210 ? -1.550 -7.025 -6.760 1.00 91.75 210 GLY A O 1
ATOM 1680 N N . ALA A 1 211 ? -0.007 -5.453 -6.427 1.00 95.19 211 ALA A N 1
ATOM 1681 C CA . ALA A 1 211 ? 0.880 -5.801 -7.531 1.00 95.19 211 ALA A CA 1
ATOM 1682 C C . ALA A 1 211 ? 2.181 -6.405 -6.967 1.00 95.19 211 ALA A C 1
ATOM 1684 O O . ALA A 1 211 ? 2.953 -5.672 -6.359 1.00 95.19 211 ALA A O 1
ATOM 1685 N N . PRO A 1 212 ? 2.466 -7.706 -7.154 1.00 95.44 212 PRO A N 1
ATOM 1686 C CA . PRO A 1 212 ? 3.662 -8.357 -6.599 1.00 95.44 212 PRO A CA 1
ATOM 1687 C C . PRO A 1 212 ? 4.996 -7.882 -7.217 1.00 95.44 212 PRO A C 1
ATOM 1689 O O . PRO A 1 212 ? 5.625 -8.604 -7.986 1.00 95.44 212 PRO A O 1
ATOM 1692 N N . LEU A 1 213 ? 5.445 -6.666 -6.897 1.00 97.50 213 LEU A N 1
ATOM 1693 C CA . LEU A 1 213 ? 6.693 -6.089 -7.419 1.00 97.50 213 LEU A CA 1
ATOM 1694 C C . LEU A 1 213 ? 7.876 -6.299 -6.462 1.00 97.50 213 LEU A C 1
ATOM 1696 O O . LEU A 1 213 ? 9.014 -6.396 -6.908 1.00 97.50 213 LEU A O 1
ATOM 1700 N N . ALA A 1 214 ? 7.639 -6.413 -5.151 1.00 97.25 214 ALA A N 1
ATOM 1701 C CA . ALA A 1 214 ? 8.684 -6.630 -4.144 1.00 97.25 214 ALA A CA 1
ATOM 1702 C C . ALA A 1 214 ? 8.954 -8.131 -3.898 1.00 97.25 214 ALA A C 1
ATOM 1704 O O . ALA A 1 214 ? 8.813 -8.634 -2.779 1.00 97.25 214 ALA A O 1
ATOM 1705 N N . LEU A 1 215 ? 9.325 -8.866 -4.956 1.00 97.00 215 LEU A N 1
ATOM 1706 C CA . LEU A 1 215 ? 9.379 -10.337 -4.963 1.00 97.00 215 LEU A CA 1
ATOM 1707 C C . LEU A 1 215 ? 10.142 -10.948 -3.778 1.00 97.00 215 LEU A C 1
ATOM 1709 O O . LEU A 1 215 ? 9.595 -11.806 -3.085 1.00 97.00 215 LEU A O 1
ATOM 1713 N N . LYS A 1 216 ? 11.389 -10.534 -3.509 1.00 96.50 216 LYS A N 1
ATOM 1714 C CA . LYS A 1 216 ? 12.168 -11.118 -2.399 1.00 96.50 216 LYS A CA 1
ATOM 1715 C C . LYS A 1 216 ? 11.585 -10.809 -1.026 1.00 96.50 216 LYS A C 1
ATOM 1717 O O . LYS 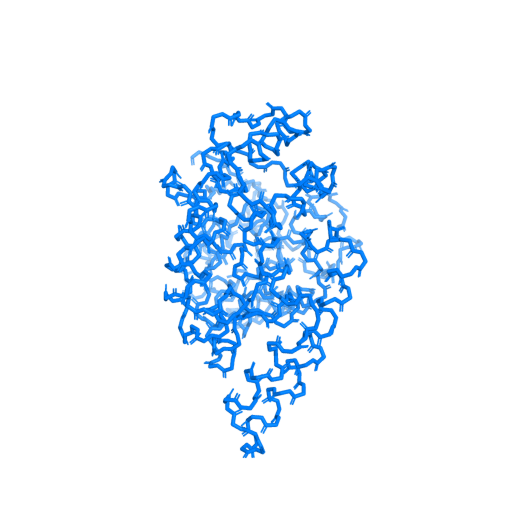A 1 216 ? 11.615 -11.693 -0.171 1.00 96.50 216 LYS A O 1
ATOM 1722 N N . VAL A 1 217 ? 11.056 -9.604 -0.811 1.00 95.94 217 VAL A N 1
ATOM 1723 C CA . VAL A 1 217 ? 10.365 -9.242 0.439 1.00 95.94 217 VAL A CA 1
ATOM 1724 C C . VAL A 1 217 ? 9.204 -10.208 0.683 1.00 95.94 217 VAL A C 1
ATOM 1726 O O . VAL A 1 217 ? 9.087 -10.781 1.768 1.00 95.94 217 VAL A O 1
ATOM 1729 N N . MET A 1 218 ? 8.396 -10.452 -0.350 1.00 95.12 218 MET A N 1
ATOM 1730 C CA . MET A 1 218 ? 7.232 -11.335 -0.271 1.00 95.12 218 MET A CA 1
ATOM 1731 C C . MET A 1 218 ? 7.625 -12.808 -0.077 1.00 95.12 218 MET A C 1
ATOM 1733 O O . MET A 1 218 ? 7.115 -13.464 0.830 1.00 95.12 218 MET A O 1
ATOM 1737 N N . LEU A 1 219 ? 8.593 -13.320 -0.847 1.00 94.75 219 LEU A N 1
ATOM 1738 C CA . LEU A 1 219 ? 9.082 -14.702 -0.721 1.00 94.75 219 LEU A CA 1
ATOM 1739 C C . LEU A 1 219 ? 9.670 -15.010 0.662 1.00 94.75 219 LEU A C 1
ATOM 1741 O O . LEU A 1 219 ? 9.596 -16.147 1.122 1.00 94.75 219 LEU A O 1
ATOM 1745 N N . ARG A 1 220 ? 10.246 -14.007 1.332 1.00 93.75 220 ARG A N 1
ATOM 1746 C CA . ARG A 1 220 ? 10.811 -14.133 2.685 1.00 93.75 220 ARG A CA 1
ATOM 1747 C C . ARG A 1 220 ? 9.780 -13.947 3.801 1.00 93.75 220 ARG A C 1
ATOM 1749 O O . ARG A 1 220 ? 10.175 -13.900 4.964 1.00 93.75 220 ARG A O 1
ATOM 1756 N N . GLY A 1 221 ? 8.493 -13.797 3.475 1.00 90.62 221 GLY A N 1
ATOM 1757 C CA . GLY A 1 221 ? 7.425 -13.624 4.467 1.00 90.62 221 GLY A CA 1
ATOM 1758 C C . GLY A 1 221 ? 7.581 -12.359 5.316 1.00 90.62 221 GLY A C 1
ATOM 1759 O O . GLY A 1 221 ? 7.180 -12.328 6.478 1.00 90.62 221 GLY A O 1
ATOM 1760 N N . GLN A 1 222 ? 8.204 -11.312 4.762 1.00 91.25 222 GLN A N 1
ATOM 1761 C CA . GLN A 1 222 ? 8.473 -10.064 5.485 1.00 91.25 222 GLN A CA 1
ATOM 1762 C C . GLN A 1 222 ? 7.202 -9.232 5.724 1.00 91.25 222 GLN A C 1
ATOM 1764 O O . GLN A 1 222 ? 7.248 -8.266 6.480 1.00 91.25 222 GLN A O 1
ATOM 1769 N N . ASN A 1 223 ? 6.058 -9.607 5.139 1.00 82.31 223 ASN A N 1
ATOM 1770 C CA . ASN A 1 223 ? 4.761 -8.953 5.352 1.00 82.31 223 ASN A CA 1
ATOM 1771 C C . ASN A 1 223 ? 4.352 -8.908 6.837 1.00 82.31 223 ASN A C 1
ATOM 1773 O O . ASN A 1 223 ? 3.686 -7.966 7.256 1.00 82.31 223 ASN A O 1
ATOM 1777 N N . ARG A 1 224 ? 4.805 -9.865 7.659 1.00 85.31 224 ARG A N 1
ATOM 1778 C CA . ARG A 1 224 ? 4.582 -9.857 9.119 1.00 85.31 224 ARG A CA 1
ATOM 1779 C C . ARG A 1 224 ? 5.287 -8.710 9.850 1.00 85.31 224 ARG A C 1
ATOM 1781 O O . ARG A 1 224 ? 4.880 -8.351 10.949 1.00 85.31 224 ARG A O 1
ATOM 1788 N N . LEU A 1 225 ? 6.336 -8.140 9.256 1.00 90.12 225 LEU A N 1
ATOM 1789 C CA . LEU A 1 225 ? 7.063 -6.996 9.812 1.00 90.12 225 LEU A CA 1
ATOM 1790 C C . LEU A 1 225 ? 6.425 -5.656 9.437 1.00 90.12 225 LEU A C 1
ATOM 1792 O O . LEU A 1 225 ? 6.894 -4.614 9.901 1.00 90.12 225 LEU A O 1
ATOM 1796 N N . TYR A 1 226 ? 5.360 -5.669 8.628 1.00 91.69 226 TYR A N 1
ATOM 1797 C CA . TYR A 1 226 ? 4.646 -4.459 8.263 1.00 91.69 226 TYR A CA 1
ATOM 1798 C C . TYR A 1 226 ? 4.217 -3.676 9.504 1.00 91.69 226 TYR A C 1
ATOM 1800 O O . TYR A 1 226 ? 3.687 -4.227 10.473 1.00 91.69 226 TYR A O 1
ATOM 1808 N N . ILE A 1 227 ? 4.447 -2.366 9.467 1.00 91.38 227 ILE A N 1
ATOM 1809 C CA . ILE A 1 227 ? 3.937 -1.431 10.459 1.00 91.38 227 ILE A CA 1
ATOM 1810 C C . ILE A 1 227 ? 2.700 -0.747 9.865 1.00 91.38 227 ILE A C 1
ATOM 1812 O O . ILE A 1 227 ? 2.867 0.124 9.005 1.00 91.38 227 ILE A O 1
ATOM 1816 N N . PRO A 1 228 ? 1.489 -1.084 10.348 1.00 93.69 228 PRO A N 1
ATOM 1817 C CA . PRO A 1 228 ? 0.258 -0.446 9.902 1.00 93.69 228 PRO A CA 1
ATOM 1818 C C . PRO A 1 228 ? 0.321 1.077 10.053 1.00 93.69 228 PRO A C 1
ATOM 1820 O O . PRO A 1 228 ? 0.975 1.614 10.954 1.00 93.69 228 PRO A O 1
ATOM 1823 N N . ILE A 1 229 ? -0.340 1.792 9.156 1.00 92.44 229 ILE A N 1
ATOM 1824 C CA . ILE A 1 229 ? -0.562 3.239 9.220 1.00 92.44 229 ILE A CA 1
ATOM 1825 C C . ILE A 1 229 ? -1.390 3.586 10.465 1.00 92.44 229 ILE A C 1
ATOM 1827 O O . ILE A 1 229 ? -0.998 4.496 11.207 1.00 92.44 229 ILE A O 1
ATOM 1831 N N . GLY A 1 230 ? -2.474 2.838 10.698 1.00 91.31 230 GLY A N 1
ATOM 1832 C CA . GLY A 1 230 ? -3.417 3.038 11.798 1.00 91.31 230 GLY A CA 1
ATOM 1833 C C . GLY A 1 230 ? -4.186 4.353 11.684 1.00 91.31 230 GLY A C 1
ATOM 1834 O O . GLY A 1 230 ? -4.248 5.099 12.655 1.00 91.31 230 GLY A O 1
ATOM 1835 N N . ASP A 1 231 ? -4.695 4.682 10.494 1.00 90.50 231 ASP A N 1
ATOM 1836 C CA . ASP A 1 231 ? -5.470 5.912 10.309 1.00 90.50 231 ASP A CA 1
ATOM 1837 C C . ASP A 1 231 ? -6.830 5.881 11.023 1.00 90.50 231 ASP A C 1
ATOM 1839 O O . ASP A 1 231 ? -7.238 4.861 11.574 1.00 90.50 231 ASP A O 1
ATOM 1843 N N . MET A 1 232 ? -7.537 7.015 11.031 1.00 90.44 232 MET A N 1
ATOM 1844 C CA . MET A 1 232 ? -8.782 7.162 11.791 1.00 90.44 232 MET A CA 1
ATOM 1845 C C . MET A 1 232 ? -9.853 6.139 11.384 1.00 90.44 232 MET A C 1
ATOM 1847 O O . MET A 1 232 ? -10.555 5.620 12.249 1.00 90.44 232 MET A O 1
ATOM 1851 N N . TYR A 1 233 ? -9.949 5.798 10.093 1.00 91.31 233 TYR A N 1
ATOM 1852 C CA . TYR A 1 233 ? -10.882 4.778 9.602 1.00 91.31 233 TYR A CA 1
ATOM 1853 C C . TYR A 1 233 ? -10.489 3.387 10.102 1.00 91.31 233 TYR A C 1
ATOM 1855 O O . TYR A 1 233 ? -11.314 2.673 10.668 1.00 91.31 233 TYR A O 1
ATOM 1863 N N . THR A 1 234 ? -9.208 3.045 9.974 1.00 94.44 234 THR A N 1
ATOM 1864 C CA . THR A 1 234 ? -8.633 1.791 10.470 1.00 94.44 234 THR A CA 1
ATOM 1865 C C . THR A 1 234 ? -8.850 1.638 11.977 1.00 94.44 234 THR A C 1
ATOM 1867 O O . THR A 1 234 ? -9.313 0.597 12.440 1.00 94.44 234 THR A O 1
ATOM 1870 N N . ALA A 1 235 ? -8.550 2.683 12.751 1.00 94.88 235 ALA A N 1
ATOM 1871 C CA . ALA A 1 235 ? -8.707 2.690 14.199 1.00 94.88 235 ALA A CA 1
ATOM 1872 C C . ALA A 1 235 ? -10.174 2.573 14.617 1.00 94.88 235 ALA A C 1
ATOM 1874 O O . ALA A 1 235 ? -10.504 1.765 15.485 1.00 94.88 235 ALA A O 1
ATOM 1875 N N . SER A 1 236 ? -11.060 3.306 13.940 1.00 92.00 236 SER A N 1
ATOM 1876 C CA . SER A 1 236 ? -12.501 3.208 14.156 1.00 92.00 236 SER A CA 1
ATOM 1877 C C . SER A 1 236 ? -13.011 1.788 13.907 1.00 92.00 236 SER A C 1
ATOM 1879 O O . SER A 1 236 ? -13.692 1.234 14.766 1.00 92.00 236 SER A O 1
ATOM 1881 N N . ALA A 1 237 ? -12.632 1.151 12.795 1.00 93.19 237 ALA A N 1
ATOM 1882 C CA . ALA A 1 237 ? -13.045 -0.218 12.486 1.00 93.19 237 ALA A CA 1
ATOM 1883 C C . ALA A 1 237 ? -12.518 -1.242 13.502 1.00 93.19 237 ALA A C 1
ATOM 1885 O O . ALA A 1 237 ? -13.254 -2.143 13.903 1.00 93.19 237 ALA A O 1
ATOM 1886 N N . VAL A 1 238 ? -11.269 -1.102 13.958 1.00 95.19 238 VAL A N 1
ATOM 1887 C CA . VAL A 1 238 ? -10.685 -1.989 14.979 1.00 95.19 238 VAL A CA 1
ATOM 1888 C C . VAL A 1 238 ? -11.442 -1.901 16.306 1.00 95.19 238 VAL A C 1
ATOM 1890 O O . VAL A 1 238 ? -11.718 -2.934 16.919 1.00 95.19 238 VAL A O 1
ATOM 1893 N N . ILE A 1 239 ? -11.797 -0.691 16.742 1.00 93.31 239 ILE A N 1
ATOM 1894 C CA . ILE A 1 239 ? -12.551 -0.493 17.985 1.00 93.31 239 ILE A CA 1
ATOM 1895 C C . ILE A 1 239 ? -13.987 -0.995 17.808 1.00 93.31 239 ILE A C 1
ATOM 1897 O O . ILE A 1 239 ? -14.427 -1.839 18.584 1.00 93.31 239 ILE A O 1
ATOM 1901 N N . ARG A 1 240 ? -14.684 -0.560 16.746 1.00 89.38 240 ARG A N 1
ATOM 1902 C CA . ARG A 1 240 ? -16.082 -0.937 16.458 1.00 89.38 240 ARG A CA 1
ATOM 1903 C C . ARG A 1 240 ? -16.292 -2.434 16.366 1.00 89.38 240 ARG A C 1
ATOM 1905 O O . ARG A 1 240 ? -17.250 -2.945 16.937 1.00 89.38 240 ARG A O 1
ATOM 1912 N N . SER A 1 241 ? -15.377 -3.119 15.681 1.00 91.19 241 SER A N 1
ATOM 1913 C CA . SER A 1 241 ? -15.435 -4.570 15.490 1.00 91.19 241 SER A CA 1
ATOM 1914 C C . SER A 1 241 ? -15.138 -5.376 16.751 1.00 91.19 241 SER A C 1
ATOM 1916 O O . SER A 1 241 ? -15.405 -6.575 16.792 1.00 91.19 241 SER A O 1
ATOM 1918 N N . GLY A 1 242 ? -14.553 -4.751 17.776 1.00 92.75 242 GLY A N 1
ATOM 1919 C CA . GLY A 1 242 ? -14.032 -5.461 18.936 1.00 92.75 242 GLY A CA 1
ATOM 1920 C C . GLY A 1 242 ? -12.725 -6.208 18.676 1.00 92.75 242 GLY A C 1
ATOM 1921 O O . GLY A 1 242 ? -12.252 -6.900 19.570 1.00 92.75 242 GLY A O 1
ATOM 1922 N N . ALA A 1 243 ? -12.097 -6.050 17.504 1.00 96.12 243 ALA A N 1
ATOM 1923 C CA . ALA A 1 243 ? -10.825 -6.706 17.190 1.00 96.12 243 ALA A CA 1
ATOM 1924 C C . ALA A 1 243 ? -9.731 -6.391 18.224 1.00 96.12 243 ALA A C 1
ATOM 1926 O O . ALA A 1 243 ? -8.878 -7.231 18.507 1.00 96.12 243 ALA A O 1
ATOM 1927 N N . PHE A 1 244 ? -9.780 -5.206 18.842 1.00 96.31 244 PHE A N 1
ATOM 1928 C CA . PHE A 1 244 ? -8.837 -4.798 19.886 1.00 96.31 244 PHE A CA 1
ATOM 1929 C C . PHE A 1 244 ? -8.825 -5.715 21.123 1.00 96.31 244 PHE A C 1
ATOM 1931 O O . PHE A 1 244 ? -7.828 -5.752 21.843 1.00 96.31 244 PHE A O 1
ATOM 1938 N N . LEU A 1 245 ? -9.885 -6.502 21.342 1.00 96.44 245 LEU A N 1
ATOM 1939 C CA . LEU A 1 245 ? -9.974 -7.486 22.423 1.00 96.44 245 LEU A CA 1
ATOM 1940 C C . LEU A 1 245 ? -8.954 -8.627 22.296 1.00 96.44 245 LEU A C 1
ATOM 1942 O O . LEU A 1 245 ? -8.671 -9.301 23.280 1.00 96.44 245 LEU A O 1
ATOM 1946 N N . VAL A 1 246 ? -8.304 -8.810 21.141 1.00 96.75 246 VAL A N 1
ATOM 1947 C CA . VAL A 1 246 ? -7.143 -9.718 21.035 1.00 96.75 246 VAL A CA 1
ATOM 1948 C C . VAL A 1 246 ? -5.996 -9.311 21.979 1.00 96.75 246 VAL A C 1
ATOM 1950 O O . VAL A 1 246 ? -5.102 -10.099 22.279 1.00 96.75 246 VAL A O 1
ATOM 1953 N N . LEU A 1 247 ? -6.011 -8.063 22.455 1.00 96.50 247 LEU A N 1
ATOM 1954 C CA . LEU A 1 247 ? -5.057 -7.494 23.401 1.00 96.50 247 LEU A CA 1
ATOM 1955 C C . LEU A 1 247 ? -5.634 -7.378 24.822 1.00 96.50 247 LEU A C 1
ATOM 1957 O O . LEU A 1 247 ? -5.110 -6.597 25.608 1.00 96.50 247 LEU A O 1
ATOM 1961 N N . ILE A 1 248 ? -6.697 -8.118 25.163 1.00 95.38 248 ILE A N 1
ATOM 1962 C CA . ILE A 1 248 ? -7.420 -7.992 26.445 1.00 95.38 248 ILE A CA 1
ATOM 1963 C C . ILE A 1 248 ? -6.563 -8.239 27.695 1.00 95.38 248 ILE A C 1
ATOM 1965 O O . ILE A 1 248 ? -6.971 -7.884 28.794 1.00 95.38 248 ILE A O 1
ATOM 1969 N N . ASP A 1 249 ? -5.362 -8.797 27.554 1.00 91.88 249 ASP A N 1
ATOM 1970 C CA . ASP A 1 249 ? -4.404 -8.913 28.656 1.00 91.88 249 ASP A CA 1
ATOM 1971 C C . ASP A 1 249 ? -3.808 -7.557 29.086 1.00 91.88 249 ASP A C 1
ATOM 1973 O O . ASP A 1 249 ? -3.381 -7.422 30.230 1.00 91.88 249 ASP A O 1
ATOM 1977 N N . ASP A 1 250 ? -3.817 -6.549 28.204 1.00 93.31 250 ASP A N 1
ATOM 1978 C CA . ASP A 1 250 ? -3.400 -5.171 28.492 1.00 93.31 250 ASP A CA 1
ATOM 1979 C C . ASP A 1 250 ? -4.482 -4.455 29.323 1.00 93.31 250 ASP A C 1
ATOM 1981 O O . ASP A 1 250 ? -5.640 -4.345 28.912 1.00 93.31 250 ASP A O 1
ATOM 1985 N N . ASP A 1 251 ? -4.118 -3.928 30.494 1.00 91.12 251 ASP A N 1
ATOM 1986 C CA . ASP A 1 251 ? -5.068 -3.273 31.403 1.00 91.12 251 ASP A CA 1
ATOM 1987 C C . ASP A 1 251 ? -5.737 -2.033 30.792 1.00 91.12 251 ASP A C 1
ATOM 1989 O O . ASP A 1 251 ? -6.878 -1.707 31.139 1.00 91.12 251 ASP A O 1
ATOM 1993 N N . ARG A 1 252 ? -5.086 -1.368 29.826 1.00 90.56 252 ARG A N 1
ATOM 1994 C CA . ARG A 1 252 ? -5.703 -0.269 29.066 1.00 90.56 252 ARG A CA 1
ATOM 1995 C C . ARG A 1 252 ? -6.853 -0.776 28.206 1.00 90.56 252 ARG A C 1
ATOM 1997 O O . ARG A 1 252 ? -7.880 -0.113 28.100 1.00 90.56 252 ARG A O 1
ATOM 2004 N N . VAL A 1 253 ? -6.704 -1.967 27.631 1.00 93.38 253 VAL A N 1
ATOM 2005 C CA . VAL A 1 253 ? -7.738 -2.620 26.821 1.00 93.38 253 VAL A CA 1
ATOM 2006 C C . VAL A 1 253 ? -8.890 -3.099 27.693 1.00 93.38 253 VAL A C 1
ATOM 2008 O O . VAL A 1 253 ? -10.043 -2.876 27.326 1.00 93.38 253 VAL A O 1
ATOM 2011 N N . LYS A 1 254 ? -8.608 -3.671 28.870 1.00 92.19 254 LYS A N 1
ATOM 2012 C CA . LYS A 1 254 ? -9.652 -4.028 29.850 1.00 92.19 254 LYS A CA 1
ATOM 2013 C C . LYS A 1 254 ? -10.455 -2.802 30.268 1.00 92.19 254 LYS A C 1
ATOM 2015 O O . LYS A 1 254 ? -11.681 -2.828 30.237 1.00 92.19 254 LYS A O 1
ATOM 2020 N N . SER A 1 255 ? -9.763 -1.714 30.600 1.00 90.62 255 SER A N 1
ATOM 2021 C CA . SER A 1 255 ? -10.391 -0.451 30.999 1.00 90.62 255 SER A CA 1
ATOM 2022 C C . SER A 1 255 ? -11.238 0.136 29.871 1.00 90.62 255 SER A C 1
ATOM 2024 O O . SER A 1 255 ? -12.371 0.552 30.104 1.00 90.62 255 SER A O 1
ATOM 2026 N N . LEU A 1 256 ? -10.726 0.119 28.636 1.00 91.06 256 LEU A N 1
ATOM 2027 C CA . LEU A 1 256 ? -11.470 0.550 27.457 1.00 91.06 256 LEU A CA 1
ATOM 2028 C C . LEU A 1 256 ? -12.726 -0.299 27.239 1.00 91.06 256 LEU A C 1
ATOM 2030 O O . LEU A 1 256 ? -13.803 0.252 27.046 1.00 91.06 256 LEU A O 1
ATOM 2034 N N . TYR A 1 257 ? -12.608 -1.624 27.309 1.00 91.75 257 TYR A N 1
ATOM 2035 C CA . TYR A 1 257 ? -13.738 -2.540 27.181 1.00 91.75 257 TYR A CA 1
ATOM 2036 C C . TYR A 1 257 ? -14.817 -2.275 28.241 1.00 91.75 257 TYR A C 1
ATOM 2038 O O . TYR A 1 257 ? -15.998 -2.157 27.907 1.00 91.75 257 TYR A O 1
ATOM 2046 N N . VAL A 1 258 ? -14.423 -2.116 29.508 1.00 89.50 258 VAL A N 1
ATOM 2047 C CA . VAL A 1 258 ? -15.357 -1.761 30.585 1.00 89.50 258 VAL A CA 1
ATOM 2048 C C . VAL A 1 258 ? -16.019 -0.421 30.283 1.00 89.50 258 VAL A C 1
ATOM 2050 O O . VAL A 1 258 ? -17.239 -0.321 30.361 1.00 89.50 258 VAL A O 1
ATOM 2053 N N . ASN A 1 259 ? -15.262 0.598 29.876 1.00 89.12 259 ASN A N 1
ATOM 2054 C CA . ASN A 1 259 ? -15.822 1.910 29.554 1.00 89.12 259 ASN A CA 1
ATOM 2055 C C . ASN A 1 259 ? -16.823 1.836 28.393 1.00 89.12 259 ASN A C 1
ATOM 2057 O O . ASN A 1 259 ? -17.926 2.351 28.527 1.00 89.12 259 ASN A O 1
ATOM 2061 N N . LEU A 1 260 ? -16.489 1.141 27.303 1.00 88.31 260 LEU A N 1
ATOM 2062 C CA . LEU A 1 260 ? -17.359 0.990 26.131 1.00 88.31 260 LEU A CA 1
ATOM 2063 C C . LEU A 1 260 ? -18.638 0.182 26.416 1.00 88.31 260 LEU A C 1
ATOM 2065 O O . LEU A 1 260 ? -19.598 0.290 25.659 1.00 88.31 260 LEU A O 1
ATOM 2069 N N . THR A 1 261 ? -18.656 -0.638 27.473 1.00 86.44 261 THR A N 1
ATOM 2070 C CA . THR A 1 261 ? -19.813 -1.478 27.850 1.00 86.44 261 THR A CA 1
ATOM 2071 C C . THR A 1 261 ? -20.624 -0.948 29.035 1.00 86.44 261 THR A C 1
ATOM 2073 O O . THR A 1 261 ? -21.763 -1.377 29.230 1.00 86.44 261 THR A O 1
ATOM 2076 N N . SER A 1 262 ? -20.057 -0.046 29.841 1.00 82.31 262 SER A N 1
ATOM 2077 C CA . SER A 1 262 ? -20.676 0.475 31.072 1.00 82.31 262 SER A CA 1
ATOM 2078 C C . SER A 1 262 ? -20.958 1.974 31.055 1.00 82.31 262 SER A C 1
ATOM 2080 O O . SER A 1 262 ? -21.823 2.431 31.802 1.00 82.31 262 SER A O 1
ATOM 2082 N N . ARG A 1 263 ? -20.243 2.746 30.231 1.00 67.31 263 ARG A N 1
ATOM 2083 C CA . ARG A 1 263 ? -20.418 4.196 30.103 1.00 67.31 263 ARG A CA 1
ATOM 2084 C C . ARG A 1 263 ? -21.192 4.528 28.827 1.00 67.31 263 ARG A C 1
ATOM 2086 O O . ARG A 1 263 ? -21.386 3.681 27.959 1.00 67.31 263 ARG A O 1
ATOM 2093 N N . GLY A 1 264 ? -21.659 5.777 28.749 1.00 69.50 264 GLY A N 1
ATOM 2094 C CA . GLY A 1 264 ? -22.186 6.368 27.518 1.00 69.50 264 GLY A CA 1
ATOM 2095 C C . GLY A 1 264 ? -21.091 6.541 26.456 1.00 69.50 264 GLY A C 1
ATOM 2096 O O . GLY A 1 264 ? -20.181 5.727 26.348 1.00 69.50 264 GLY A O 1
ATOM 2097 N N . ASN A 1 265 ? -21.153 7.608 25.661 1.00 82.75 265 ASN A N 1
ATOM 2098 C CA . ASN A 1 265 ? -20.149 7.850 24.624 1.00 82.75 265 ASN A CA 1
ATOM 2099 C C . ASN A 1 265 ? -18.734 8.016 25.227 1.00 82.75 265 ASN A C 1
ATOM 2101 O O . ASN A 1 265 ? -18.519 8.901 26.054 1.00 82.75 265 ASN A O 1
ATOM 2105 N N . VAL A 1 266 ? -17.785 7.165 24.826 1.00 89.19 266 VAL A N 1
ATOM 2106 C CA . VAL A 1 266 ? -16.382 7.207 25.273 1.00 89.19 266 VAL A CA 1
ATOM 2107 C C . VAL A 1 266 ? -15.559 8.057 24.310 1.00 89.19 266 VAL A C 1
ATOM 2109 O O . VAL A 1 266 ? -15.526 7.788 23.112 1.00 89.19 266 VAL A O 1
ATOM 2112 N N . GLU A 1 267 ? -14.856 9.060 24.823 1.00 90.81 267 GLU A N 1
ATOM 2113 C CA . GLU A 1 267 ? -13.906 9.837 24.027 1.00 90.81 267 GLU A CA 1
ATOM 2114 C C . GLU A 1 267 ? -12.518 9.186 24.058 1.00 90.81 267 GLU A C 1
ATOM 2116 O O . GLU A 1 267 ? -12.023 8.816 25.123 1.00 90.81 267 GLU A O 1
ATOM 2121 N N . LEU A 1 268 ? -11.908 9.015 22.884 1.00 90.88 268 LEU A N 1
ATOM 2122 C CA . LEU A 1 268 ? -10.568 8.454 22.714 1.00 90.88 268 LEU A CA 1
ATOM 2123 C C . LEU A 1 268 ? -9.719 9.416 21.897 1.00 90.88 268 LEU A C 1
ATOM 2125 O O . LEU A 1 268 ? -10.138 9.823 20.813 1.00 90.88 268 LEU A O 1
ATOM 2129 N N . SER A 1 269 ? -8.504 9.714 22.353 1.00 93.00 269 SER A N 1
ATOM 2130 C CA . SER A 1 269 ? -7.570 10.451 21.501 1.00 93.00 269 SER A CA 1
ATOM 2131 C C . SER A 1 269 ? -7.202 9.614 20.270 1.00 93.00 269 SER A C 1
ATOM 2133 O O . SER A 1 269 ? -7.126 8.376 20.317 1.00 93.00 269 SER A O 1
ATOM 2135 N N . TYR A 1 270 ? -6.953 10.277 19.141 1.00 91.31 270 TYR A N 1
ATOM 2136 C CA . TYR A 1 270 ? -6.529 9.603 17.916 1.00 91.31 270 TYR A CA 1
ATOM 2137 C C . TYR A 1 270 ? -5.229 8.826 18.115 1.00 91.31 270 TYR A C 1
ATOM 2139 O O . TYR A 1 270 ? -5.109 7.714 17.601 1.00 91.31 270 TYR A O 1
ATOM 2147 N N . ASP A 1 271 ? -4.286 9.353 18.894 1.00 91.69 271 ASP A N 1
ATOM 2148 C CA . ASP A 1 271 ? -3.024 8.669 19.167 1.00 91.69 271 ASP A CA 1
ATOM 2149 C C . ASP A 1 271 ? -3.227 7.355 19.930 1.00 91.69 271 ASP A C 1
ATOM 2151 O O . ASP A 1 271 ? -2.644 6.329 19.558 1.00 91.69 271 ASP A O 1
ATOM 2155 N N . GLU A 1 272 ? -4.102 7.333 20.939 1.00 92.81 272 GLU A N 1
ATOM 2156 C CA . GLU A 1 272 ? -4.453 6.101 21.653 1.00 92.81 272 GLU A CA 1
ATOM 2157 C C . GLU A 1 272 ? -5.145 5.095 20.732 1.00 92.81 272 GLU A C 1
ATOM 2159 O O . GLU A 1 272 ? -4.728 3.932 20.651 1.00 92.81 272 GLU A O 1
ATOM 2164 N N . ALA A 1 273 ? -6.162 5.546 19.990 1.00 93.50 273 ALA A N 1
ATOM 2165 C CA . ALA A 1 273 ? -6.909 4.709 19.058 1.00 93.50 273 ALA A CA 1
ATOM 2166 C C . ALA A 1 273 ? -5.989 4.121 17.973 1.00 93.50 273 ALA A C 1
ATOM 2168 O O . ALA A 1 273 ? -6.061 2.931 17.650 1.00 93.50 273 ALA A O 1
ATOM 2169 N N . ARG A 1 274 ? -5.062 4.930 17.455 1.00 94.62 274 ARG A N 1
ATOM 2170 C CA . ARG A 1 274 ? -4.060 4.529 16.467 1.00 94.62 274 ARG A CA 1
ATOM 2171 C C . ARG A 1 274 ? -3.084 3.499 17.021 1.00 94.62 274 ARG A C 1
ATOM 2173 O O . ARG A 1 274 ? -2.813 2.500 16.352 1.00 94.62 274 ARG A O 1
ATOM 2180 N N . VAL A 1 275 ? -2.536 3.710 18.220 1.00 95.00 275 VAL A N 1
ATOM 2181 C CA . VAL A 1 275 ? -1.619 2.744 18.852 1.00 95.00 275 VAL A CA 1
ATOM 2182 C C . VAL A 1 275 ? -2.317 1.403 19.058 1.00 95.00 275 VAL A C 1
ATOM 2184 O O . VAL A 1 275 ? -1.735 0.355 18.756 1.00 95.00 275 VAL A O 1
ATOM 2187 N N . LEU A 1 276 ? -3.570 1.429 19.515 1.00 95.50 276 LEU A N 1
ATOM 2188 C CA . LEU A 1 276 ? -4.377 0.230 19.695 1.00 95.50 276 LEU A CA 1
ATOM 2189 C C . LEU A 1 276 ? -4.614 -0.496 18.365 1.00 95.50 276 LEU A C 1
ATOM 2191 O O . LEU A 1 276 ? -4.395 -1.707 18.278 1.00 95.50 276 LEU A O 1
ATOM 2195 N N . ALA A 1 277 ? -4.976 0.241 17.314 1.00 96.69 277 ALA A N 1
ATOM 2196 C CA . ALA A 1 277 ? -5.181 -0.299 15.974 1.00 96.69 277 ALA A CA 1
ATOM 2197 C C . ALA A 1 277 ? -3.922 -0.978 15.424 1.00 96.69 277 ALA A C 1
ATOM 2199 O O . ALA A 1 277 ? -3.972 -2.127 14.989 1.00 96.69 277 ALA A O 1
ATOM 2200 N N . ILE A 1 278 ? -2.771 -0.304 15.518 1.00 96.44 278 ILE A N 1
ATOM 2201 C CA . ILE A 1 278 ? -1.477 -0.830 15.066 1.00 96.44 278 ILE A CA 1
ATOM 2202 C C . ILE A 1 278 ? -1.126 -2.123 15.807 1.00 96.44 278 ILE A C 1
ATOM 2204 O O . ILE A 1 278 ? -0.755 -3.112 15.171 1.00 96.44 278 ILE A O 1
ATOM 2208 N N . LYS A 1 279 ? -1.234 -2.134 17.144 1.00 96.88 279 LYS A N 1
ATOM 2209 C CA . LYS A 1 279 ? -0.936 -3.325 17.954 1.00 96.88 279 LYS A CA 1
ATOM 2210 C C . LYS A 1 279 ? -1.876 -4.483 17.615 1.00 96.88 279 LYS A C 1
ATOM 2212 O O . LYS A 1 279 ? -1.415 -5.615 17.511 1.00 96.88 279 LYS A O 1
ATOM 2217 N N . THR A 1 280 ? -3.159 -4.192 17.414 1.0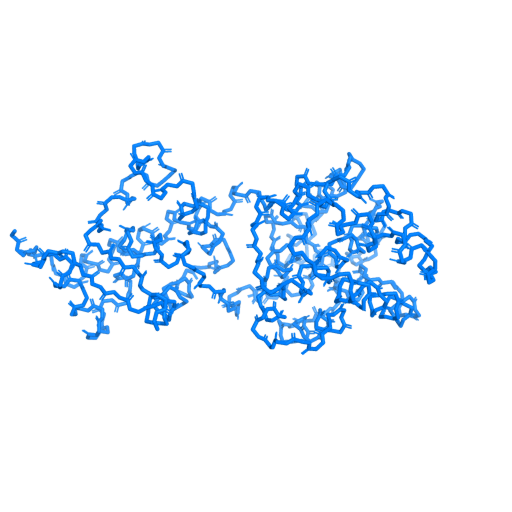0 97.50 280 THR A N 1
ATOM 2218 C CA . THR A 1 280 ? -4.190 -5.185 17.084 1.00 97.50 280 THR A CA 1
ATOM 2219 C C . THR A 1 280 ? -3.928 -5.812 15.721 1.00 97.50 280 THR A C 1
ATOM 2221 O O . THR A 1 280 ? -3.811 -7.027 15.610 1.00 97.50 280 THR A O 1
ATOM 2224 N N . ILE A 1 281 ? -3.736 -4.994 14.683 1.00 97.62 281 ILE A N 1
ATOM 2225 C CA . ILE A 1 281 ? -3.482 -5.466 13.315 1.00 97.62 281 ILE A CA 1
ATOM 2226 C C . ILE A 1 281 ? -2.216 -6.325 13.245 1.00 97.62 281 ILE A C 1
ATOM 2228 O O . ILE A 1 281 ? -2.194 -7.341 12.549 1.00 97.62 281 ILE A O 1
ATOM 2232 N N . LYS A 1 282 ? -1.176 -5.977 14.013 1.00 96.25 282 LYS A N 1
ATOM 2233 C CA . LYS A 1 282 ? 0.057 -6.774 14.108 1.00 96.25 282 LYS A CA 1
ATOM 2234 C C . LYS A 1 282 ? -0.134 -8.168 14.714 1.00 96.25 282 LYS A C 1
ATOM 2236 O O . LYS A 1 282 ? 0.750 -9.002 14.545 1.00 96.25 282 LYS A O 1
ATOM 2241 N N . ARG A 1 283 ? -1.248 -8.440 15.405 1.00 95.38 283 ARG A N 1
ATOM 2242 C CA . ARG A 1 283 ? -1.591 -9.795 15.872 1.00 95.38 283 ARG A CA 1
ATOM 2243 C C . ARG A 1 283 ? -2.148 -10.685 14.763 1.00 95.38 283 ARG A C 1
ATOM 2245 O O . ARG A 1 283 ? -2.206 -11.895 14.948 1.00 95.38 283 ARG A O 1
ATOM 2252 N N . SER A 1 284 ? -2.537 -10.119 13.621 1.00 95.19 284 SER A N 1
ATOM 2253 C CA . SER A 1 284 ? -3.019 -10.914 12.494 1.00 95.19 284 SER A CA 1
ATOM 2254 C C . SER A 1 284 ? -1.881 -11.707 11.847 1.00 95.19 284 SER A C 1
ATOM 2256 O O . SER A 1 284 ? -0.712 -11.317 11.876 1.00 95.19 284 SER A O 1
ATOM 2258 N N . SER A 1 285 ? -2.232 -12.809 11.185 1.00 91.31 285 SER A N 1
ATOM 2259 C CA . SER A 1 285 ? -1.286 -13.573 10.363 1.00 91.31 285 SER A CA 1
ATOM 2260 C C . SER A 1 285 ? -0.802 -12.804 9.127 1.00 91.31 285 SER A C 1
ATOM 2262 O O . SER A 1 285 ? 0.178 -13.213 8.501 1.00 91.31 285 SER A O 1
ATOM 2264 N N . ASP A 1 286 ? -1.514 -11.736 8.758 1.00 95.38 286 ASP A N 1
ATOM 2265 C CA . ASP A 1 286 ? -1.304 -10.940 7.554 1.00 95.38 286 ASP A CA 1
ATOM 2266 C C . ASP A 1 286 ? -1.672 -9.460 7.803 1.00 95.38 286 ASP A C 1
ATOM 2268 O O . ASP A 1 286 ? -2.783 -9.020 7.485 1.00 95.38 286 ASP A O 1
ATOM 2272 N N . PRO A 1 287 ? -0.747 -8.678 8.397 1.00 95.94 287 PRO A N 1
ATOM 2273 C CA . PRO A 1 287 ? -1.018 -7.300 8.812 1.00 95.94 287 PRO A CA 1
ATOM 2274 C C . PRO A 1 287 ? -1.406 -6.360 7.668 1.00 95.94 287 PRO A C 1
ATOM 2276 O O . PRO A 1 287 ? -2.136 -5.397 7.894 1.00 95.94 287 PRO A O 1
ATOM 2279 N N . ILE A 1 288 ? -0.934 -6.625 6.444 1.00 95.69 288 ILE A N 1
ATOM 2280 C CA . ILE A 1 288 ? -1.300 -5.828 5.267 1.00 95.69 288 ILE A CA 1
ATOM 2281 C C . ILE A 1 288 ? -2.779 -6.042 4.941 1.00 95.69 288 ILE A C 1
ATOM 2283 O O . ILE A 1 288 ? -3.521 -5.068 4.815 1.00 95.69 288 ILE A O 1
ATOM 2287 N N . ALA A 1 289 ? -3.226 -7.296 4.837 1.00 96.00 289 ALA A N 1
ATOM 2288 C CA . ALA A 1 289 ? -4.630 -7.589 4.580 1.00 96.00 289 ALA A CA 1
ATOM 2289 C C . ALA A 1 289 ? -5.532 -7.092 5.722 1.00 96.00 289 ALA A C 1
ATOM 2291 O O . ALA A 1 289 ? -6.544 -6.451 5.460 1.00 96.00 289 ALA A O 1
ATOM 2292 N N . ALA A 1 290 ? -5.141 -7.298 6.981 1.00 96.88 290 ALA A N 1
ATOM 2293 C CA . ALA A 1 290 ? -5.902 -6.815 8.132 1.00 96.88 290 ALA A CA 1
ATOM 2294 C C . ALA A 1 290 ? -6.085 -5.285 8.130 1.00 96.88 290 ALA A C 1
ATOM 2296 O O . ALA A 1 290 ? -7.206 -4.811 8.316 1.00 96.88 290 ALA A O 1
ATOM 2297 N N . GLU A 1 291 ? -5.029 -4.504 7.862 1.00 96.56 291 GLU A N 1
ATOM 2298 C CA . GLU A 1 291 ? -5.169 -3.046 7.748 1.00 96.56 291 GLU A CA 1
ATOM 2299 C C . GLU A 1 291 ? -6.041 -2.639 6.558 1.00 96.56 291 GLU A C 1
ATOM 2301 O O . GLU A 1 291 ? -6.870 -1.744 6.690 1.00 96.56 291 GLU A O 1
ATOM 2306 N N . LYS A 1 292 ? -5.890 -3.294 5.402 1.00 94.94 292 LYS A N 1
ATOM 2307 C CA . LYS A 1 292 ? -6.730 -3.018 4.230 1.00 94.94 292 LYS A CA 1
ATOM 2308 C C . LYS A 1 292 ? -8.212 -3.226 4.528 1.00 94.94 292 LYS A C 1
ATOM 2310 O O . LYS A 1 292 ? -9.021 -2.374 4.175 1.00 94.94 292 LYS A O 1
ATOM 2315 N N . GLY A 1 293 ? -8.556 -4.338 5.175 1.00 94.69 293 GLY A N 1
ATOM 2316 C CA . GLY A 1 293 ? -9.936 -4.642 5.543 1.00 94.69 293 GLY A CA 1
ATOM 2317 C C . GLY A 1 293 ? -10.484 -3.660 6.572 1.00 94.69 293 GLY A C 1
ATOM 2318 O O . GLY A 1 293 ? -11.592 -3.164 6.404 1.00 94.69 293 GLY A O 1
ATOM 2319 N N . ALA A 1 294 ? -9.692 -3.318 7.592 1.00 95.25 294 ALA A N 1
ATOM 2320 C CA . ALA A 1 294 ? -10.070 -2.324 8.596 1.00 95.25 294 ALA A CA 1
ATOM 2321 C C . ALA A 1 294 ? -10.265 -0.930 7.993 1.00 95.25 294 ALA A C 1
ATOM 2323 O O . ALA A 1 294 ? -11.243 -0.261 8.311 1.00 95.25 294 ALA A O 1
ATOM 2324 N N . TYR A 1 295 ? -9.379 -0.507 7.093 1.00 93.62 295 TYR A N 1
ATOM 2325 C CA . TYR A 1 295 ? -9.524 0.753 6.376 1.00 93.62 295 TYR A CA 1
ATOM 2326 C C . TYR A 1 295 ? -10.813 0.785 5.546 1.00 93.62 295 TYR A C 1
ATOM 2328 O O . TYR A 1 295 ? -11.587 1.729 5.663 1.00 93.62 295 TYR A O 1
ATOM 2336 N N . ASP A 1 296 ? -11.062 -0.250 4.738 1.00 91.69 296 ASP A N 1
ATOM 2337 C CA . ASP A 1 296 ? -12.233 -0.320 3.857 1.00 91.69 296 ASP A CA 1
ATOM 2338 C C . ASP A 1 296 ? -13.550 -0.344 4.646 1.00 91.69 296 ASP A C 1
ATOM 2340 O O . ASP A 1 296 ? -14.456 0.436 4.360 1.00 91.69 296 ASP A O 1
ATOM 2344 N N . VAL A 1 297 ? -13.621 -1.155 5.706 1.00 90.62 297 VAL A N 1
ATOM 2345 C CA . VAL A 1 297 ? -14.757 -1.179 6.639 1.00 90.62 297 VAL A CA 1
ATOM 2346 C C . VAL A 1 297 ? -14.934 0.175 7.316 1.00 90.62 297 VAL A C 1
ATOM 2348 O O . VAL A 1 297 ? -16.039 0.706 7.362 1.00 90.62 297 VAL A O 1
ATOM 2351 N N . GLY A 1 298 ? -13.858 0.760 7.837 1.00 89.75 298 GLY A N 1
ATOM 2352 C CA . GLY A 1 298 ? -13.916 2.049 8.520 1.00 89.75 298 GLY A CA 1
ATOM 2353 C C . GLY A 1 298 ? -14.368 3.177 7.600 1.00 89.75 298 GLY A C 1
ATOM 2354 O O . GLY A 1 298 ? -15.087 4.071 8.036 1.00 89.75 298 GLY A O 1
ATOM 2355 N N . PHE A 1 299 ? -13.978 3.126 6.328 1.00 87.88 299 PHE A N 1
ATOM 2356 C CA . PHE A 1 299 ? -14.348 4.110 5.321 1.00 87.88 299 PHE A CA 1
ATOM 2357 C C . PHE A 1 299 ? -15.806 3.931 4.863 1.00 87.88 299 PHE A C 1
ATOM 2359 O O . PHE A 1 299 ? -16.593 4.876 4.936 1.00 87.88 299 PHE A O 1
ATOM 2366 N N . ASN A 1 300 ? -16.191 2.713 4.465 1.00 84.06 300 ASN A N 1
ATOM 2367 C CA . ASN A 1 300 ? -17.490 2.425 3.845 1.00 84.06 300 ASN A CA 1
ATOM 2368 C C . ASN A 1 300 ? -18.629 2.160 4.851 1.00 84.06 300 ASN A C 1
ATOM 2370 O O . ASN A 1 300 ? -19.791 2.414 4.535 1.00 84.06 300 ASN A O 1
ATOM 2374 N N . CYS A 1 301 ? -18.321 1.688 6.065 1.00 78.81 301 CYS A N 1
ATOM 2375 C CA . CYS A 1 301 ? -19.300 1.325 7.103 1.00 78.81 301 CYS A CA 1
ATOM 2376 C C . CYS A 1 301 ? -19.366 2.351 8.260 1.00 78.81 301 CYS A C 1
ATOM 2378 O O . CYS A 1 301 ? -19.795 2.027 9.368 1.00 78.81 301 CYS A O 1
ATOM 2380 N N . SER A 1 302 ? -18.942 3.601 8.041 1.00 66.44 302 SER A N 1
ATOM 2381 C CA . SER A 1 302 ? -18.793 4.614 9.101 1.00 66.44 302 SER A CA 1
ATOM 2382 C C . SER A 1 302 ? -20.108 5.125 9.728 1.00 66.44 302 SER A C 1
ATOM 2384 O O . SER A 1 302 ? -20.056 5.642 10.848 1.00 66.44 302 SER A O 1
ATOM 2386 N N . LEU A 1 303 ? -21.268 4.943 9.076 1.00 57.88 303 LEU A N 1
ATOM 2387 C CA . LEU A 1 303 ? -22.567 5.533 9.456 1.00 57.88 303 LEU A CA 1
ATOM 2388 C C . LEU A 1 303 ? -23.754 4.563 9.230 1.00 57.88 303 LEU A C 1
ATOM 2390 O O . LEU A 1 303 ? -24.419 4.630 8.202 1.00 57.88 303 LEU A O 1
ATOM 2394 N N . ASN A 1 304 ? -24.045 3.661 10.174 1.00 50.69 304 ASN A N 1
ATOM 2395 C CA . ASN A 1 304 ? -25.243 2.787 10.179 1.00 50.69 304 ASN A CA 1
ATOM 2396 C C . ASN A 1 304 ? -25.402 1.779 9.023 1.00 50.69 304 ASN A C 1
ATOM 2398 O O . ASN A 1 304 ? -26.416 1.091 8.950 1.00 50.69 304 ASN A O 1
ATOM 2402 N N . ARG A 1 305 ? -24.387 1.594 8.175 1.00 57.72 305 ARG A N 1
ATOM 2403 C CA . ARG A 1 305 ? -24.377 0.543 7.138 1.00 57.72 305 ARG A CA 1
ATOM 2404 C C . ARG A 1 305 ? -23.827 -0.793 7.632 1.00 57.72 305 ARG A C 1
ATOM 2406 O O . ARG A 1 305 ? -23.393 -1.607 6.830 1.00 57.72 305 ARG A O 1
ATOM 2413 N N . CYS A 1 306 ? -23.822 -1.039 8.945 1.00 65.44 306 CYS A N 1
ATOM 2414 C CA . CYS A 1 306 ? -23.303 -2.300 9.481 1.00 65.44 306 CYS A CA 1
ATOM 2415 C C . CYS A 1 306 ? -24.075 -3.526 8.973 1.00 65.44 306 CYS A C 1
ATOM 2417 O O . CYS A 1 306 ? -23.459 -4.568 8.790 1.00 65.44 306 CYS A O 1
ATOM 2419 N N . VAL A 1 307 ? -25.369 -3.378 8.665 1.00 64.62 307 VAL A N 1
ATOM 2420 C CA . VAL A 1 307 ? -26.198 -4.436 8.054 1.00 64.62 307 VAL A CA 1
ATOM 2421 C C . VAL A 1 307 ? -25.663 -4.864 6.681 1.00 64.62 307 VAL A C 1
ATOM 2423 O O . VAL A 1 307 ? -25.693 -6.040 6.347 1.00 64.62 307 VAL A O 1
ATOM 2426 N N . GLU A 1 308 ? -25.125 -3.922 5.907 1.00 70.75 308 GLU A N 1
ATOM 2427 C CA . GLU A 1 308 ? -24.532 -4.166 4.583 1.00 70.75 308 GLU A CA 1
ATOM 2428 C C . GLU A 1 308 ? -23.007 -4.324 4.653 1.00 70.75 308 GLU A C 1
ATOM 2430 O O . GLU A 1 308 ? -22.330 -4.457 3.632 1.00 70.75 308 GLU A O 1
ATOM 2435 N N . CYS A 1 309 ? -22.434 -4.265 5.857 1.00 80.25 309 CYS A N 1
ATOM 2436 C CA . CYS A 1 309 ? -20.996 -4.284 6.009 1.00 80.25 309 CYS A CA 1
ATOM 2437 C C . CYS A 1 309 ? -20.478 -5.712 5.790 1.00 80.25 309 CYS A C 1
ATOM 2439 O O . CYS A 1 309 ? -21.034 -6.654 6.358 1.00 80.25 309 CYS A O 1
ATOM 2441 N N . PRO A 1 310 ? -19.358 -5.896 5.070 1.00 76.88 310 PRO A N 1
ATOM 2442 C CA . PRO A 1 310 ? -18.767 -7.217 4.821 1.00 76.88 310 PRO A CA 1
ATOM 2443 C C . PRO A 1 310 ? -18.405 -8.013 6.087 1.00 76.88 310 PRO A C 1
ATOM 2445 O O . PRO A 1 310 ? -18.134 -9.207 6.012 1.00 76.88 310 PRO A O 1
ATOM 2448 N N . ILE A 1 311 ? -18.388 -7.347 7.248 1.00 77.62 311 ILE A N 1
ATOM 2449 C CA . ILE A 1 311 ? -18.164 -7.936 8.572 1.00 77.62 311 ILE A CA 1
ATOM 2450 C C . ILE A 1 311 ? -19.343 -7.672 9.529 1.00 77.62 311 ILE A C 1
ATOM 2452 O O . ILE A 1 311 ? -19.123 -7.367 10.700 1.00 77.62 311 ILE A O 1
ATOM 2456 N N . GLY A 1 312 ? -20.585 -7.711 9.031 1.00 74.69 312 GLY A N 1
ATOM 2457 C CA . GLY A 1 312 ? -21.800 -7.279 9.741 1.00 74.69 312 GLY A CA 1
ATOM 2458 C C . GLY A 1 312 ? -21.917 -7.757 11.193 1.00 74.69 312 GLY A C 1
ATOM 2459 O O . GLY A 1 312 ? -22.130 -6.930 12.078 1.00 74.69 312 GLY A O 1
ATOM 2460 N N . ASP A 1 313 ? -21.625 -9.036 11.456 1.00 75.94 313 ASP A N 1
ATOM 2461 C CA . ASP A 1 313 ? -21.651 -9.657 12.798 1.00 75.94 313 ASP A CA 1
ATOM 2462 C C . ASP A 1 313 ? -20.666 -9.033 13.811 1.00 75.94 313 ASP A C 1
ATOM 2464 O O . ASP A 1 313 ? -20.763 -9.222 15.030 1.00 75.94 313 ASP A O 1
ATOM 2468 N N . TYR A 1 314 ? -19.690 -8.276 13.309 1.00 77.44 314 TYR A N 1
ATOM 2469 C CA . TYR A 1 314 ? -18.667 -7.598 14.095 1.00 77.44 314 TYR A CA 1
ATOM 2470 C C . TYR A 1 314 ? -18.824 -6.071 14.047 1.00 77.44 314 TYR A C 1
ATOM 2472 O O . TYR A 1 314 ? -18.561 -5.413 15.048 1.00 77.44 314 TYR A O 1
ATOM 2480 N N . CYS A 1 315 ? -19.294 -5.491 12.937 1.00 70.06 315 CYS A N 1
ATOM 2481 C CA . CYS A 1 315 ? -19.295 -4.044 12.667 1.00 70.06 315 CYS A CA 1
ATOM 2482 C C . CYS A 1 315 ? -19.933 -3.165 13.761 1.00 70.06 315 CYS A C 1
ATOM 2484 O O . CYS A 1 315 ? -19.471 -2.046 13.984 1.00 70.06 315 CYS A O 1
ATOM 2486 N N . SER A 1 316 ? -20.971 -3.645 14.450 1.00 70.25 316 SER A N 1
ATOM 2487 C CA . SER A 1 316 ? -21.753 -2.857 15.414 1.00 70.25 316 SER A CA 1
ATOM 2488 C C . SER A 1 316 ? -21.502 -3.216 16.883 1.00 70.25 316 SER A C 1
ATOM 2490 O O . SER A 1 316 ? -22.331 -2.888 17.729 1.00 70.25 316 SER A O 1
ATOM 2492 N N . ARG A 1 317 ? -20.396 -3.896 17.221 1.00 77.50 317 ARG A N 1
ATOM 2493 C CA . ARG A 1 317 ? -20.160 -4.356 18.605 1.00 77.50 317 ARG A CA 1
ATOM 2494 C C . ARG A 1 317 ? -19.913 -3.217 19.589 1.00 77.50 317 ARG A C 1
ATOM 2496 O O . ARG A 1 317 ? -20.459 -3.239 20.686 1.00 77.50 317 ARG A O 1
ATOM 2503 N N . PHE A 1 318 ? -19.121 -2.221 19.199 1.00 83.81 318 PHE A N 1
ATOM 2504 C CA . PHE A 1 318 ? -18.840 -1.048 20.028 1.00 83.81 318 PHE A CA 1
ATOM 2505 C C . PHE A 1 318 ? -19.111 0.232 19.240 1.00 83.81 318 PHE A C 1
ATOM 2507 O O . PHE A 1 318 ? -18.293 0.645 18.429 1.00 83.81 318 PHE A O 1
ATOM 2514 N N . THR A 1 319 ? -20.259 0.873 19.454 1.00 80.00 319 THR A N 1
ATOM 2515 C CA . THR A 1 319 ? -20.667 2.070 18.687 1.00 80.00 319 THR A CA 1
ATOM 2516 C C . THR A 1 319 ? -20.626 3.367 19.492 1.00 80.00 319 THR A C 1
ATOM 2518 O O . THR A 1 319 ? -20.635 4.443 18.903 1.00 80.00 319 THR A O 1
ATOM 2521 N N . SER A 1 320 ? -20.557 3.279 20.820 1.00 82.50 320 SER A N 1
ATOM 2522 C CA . SER A 1 320 ? -20.602 4.424 21.739 1.00 82.50 320 SER A CA 1
ATOM 2523 C C . SER A 1 320 ? -19.214 5.018 21.985 1.00 82.50 320 SER A C 1
ATOM 2525 O O . SER A 1 320 ? -18.732 5.025 23.118 1.00 82.50 320 SER A O 1
ATOM 2527 N N . PHE A 1 321 ? -18.540 5.477 20.930 1.00 86.62 321 PHE A N 1
ATOM 2528 C CA . PHE A 1 321 ? -17.284 6.210 21.079 1.00 86.62 321 PHE A CA 1
ATOM 2529 C C . PHE A 1 321 ? -17.065 7.268 19.998 1.00 86.62 321 PHE A C 1
ATOM 2531 O O . PHE A 1 321 ? -17.549 7.157 18.868 1.00 86.62 321 PHE A O 1
ATOM 2538 N N . THR A 1 322 ? -16.235 8.251 20.330 1.00 88.06 322 THR A N 1
ATOM 2539 C CA . THR A 1 322 ? -15.736 9.280 19.414 1.00 88.06 322 THR A CA 1
ATOM 2540 C C . THR A 1 322 ? -14.216 9.332 19.469 1.00 88.06 322 THR A C 1
ATOM 2542 O O . THR A 1 322 ? -13.632 9.266 20.547 1.00 88.06 322 THR A O 1
ATOM 2545 N N . ILE A 1 323 ? -13.573 9.445 18.303 1.00 88.38 323 ILE A N 1
ATOM 2546 C CA . ILE A 1 323 ? -12.127 9.672 18.214 1.00 88.38 323 ILE A CA 1
ATOM 2547 C C . ILE A 1 323 ? -11.892 11.172 18.040 1.00 88.38 323 ILE A C 1
ATOM 2549 O O . ILE A 1 323 ? -12.362 11.746 17.056 1.00 88.38 323 ILE A O 1
ATOM 2553 N N . SER A 1 324 ? -11.177 11.792 18.974 1.00 87.94 324 SER A N 1
ATOM 2554 C CA . SER A 1 324 ? -10.786 13.200 18.913 1.00 87.94 324 SER A CA 1
ATOM 2555 C C . SER A 1 324 ? -9.400 13.357 18.278 1.00 87.94 324 SER A C 1
ATOM 2557 O O . SER A 1 324 ? -8.516 12.518 18.440 1.00 87.94 324 SER A O 1
ATOM 2559 N N . LEU A 1 325 ? -9.214 14.432 17.506 1.00 78.69 325 LEU A N 1
ATOM 2560 C CA . LEU A 1 325 ? -7.933 14.777 16.866 1.00 78.69 325 LEU A CA 1
ATOM 2561 C C . LEU A 1 325 ? -7.032 15.648 17.762 1.00 78.69 325 LEU A C 1
ATOM 2563 O O . LEU A 1 325 ? -6.035 16.170 17.268 1.00 78.69 325 LEU A O 1
ATOM 2567 N N . SER A 1 326 ? -7.429 15.845 19.025 1.00 57.34 326 SER A N 1
ATOM 2568 C CA . SER A 1 326 ? -6.708 16.631 20.034 1.00 57.34 326 SER A CA 1
ATOM 2569 C C . SER A 1 326 ? -5.329 16.063 20.325 1.00 57.34 326 SER A C 1
ATOM 2571 O O . SER A 1 326 ? -5.263 14.824 20.503 1.00 57.34 326 SER A O 1
#